Protein AF-A0A920RUR9-F1 (afdb_monomer)

Solvent-accessible surface area (backbone atoms only — not comparable to full-atom values): 13318 Å² total; per-residue (Å²): 108,71,66,57,53,52,50,50,50,53,50,51,54,54,50,60,39,57,72,74,60,84,70,91,38,62,36,30,37,26,31,23,23,78,40,66,56,13,36,41,49,49,55,50,42,43,47,73,36,29,45,66,31,32,16,17,78,84,40,83,51,88,45,98,52,39,29,52,44,65,85,80,50,80,82,78,34,55,30,36,39,50,39,46,60,74,71,57,40,47,53,51,53,52,52,37,52,73,71,61,56,61,42,39,37,35,31,59,68,88,80,58,73,70,50,56,52,50,45,33,54,32,23,75,72,68,39,39,36,29,40,34,37,59,71,66,65,54,90,64,88,66,42,67,91,33,45,32,39,39,28,58,44,75,30,69,68,36,35,52,56,57,49,55,76,46,64,90,50,62,41,45,79,42,81,46,49,63,68,60,44,55,60,51,43,44,55,67,49,48,47,54,45,52,53,28,52,51,51,49,50,53,56,67,69,65,74,61,59,70,67,57,58,65,74,70,44,51,74,67,54,50,52,50,51,52,52,25,48,55,61,68,74,42,67,68,66,60,53,50,50,72,77,102

Radius of gyration: 19.96 Å; Cα contacts (8 Å, |Δi|>4): 343; chains: 1; bounding box: 53×42×61 Å

Secondary structure (DSSP, 8-state):
-HHHHHHHHHHHHHHHHHHT--S-PPEEEEETTTSHHHHHHHHHHHHTT-EEEEE-TT----STTEESSGGGS-S--SEEEE-S-HHHHHHHHHHHHHHT--SEEEES----HHHHHHHHHHHHTT-EEEEEEESS-TT----TT-EEEEEESS-HHHHHHHHHHHHTSSPEEEEEEHHHHHHHHIIIIIIHHHHHHHHHHHHHHT---HHHHHHS--HHHHHHHHHHHHHHTS-HHHHHHHH-

Foldseek 3Di:
DVVVVVVVVLCVLQVVLVVPDDDADAEEEQEQCVDLQNVLVQVLCVSNRHPYAYADCPDPPPDPRYHNHPVVDDLRGQEYEHEDPDVVSLVVLQVCLVVVRAHAYEYADDDDPSVLVSLLSNVVVVHLYWYKHWPDGSPDSAQAVTEMETEDSNDPPSSVVVVVSCPSHNHHYHYDYPVVVLVVCCVVPVVLLVVLCVVVVCVVVVPDDPVVCVVVDDPVRVVSPVSSCVSVVDDVVSVVVNVD

Mean predicted aligned error: 8.73 Å

Nearest PDB structures (foldseek):
  2pv7-assembly1_B  TM=8.754E-01  e=7.289E-13  Haemophilus influenzae
  2pv7-assembly1_A  TM=8.731E-01  e=1.312E-11  Haemophilus influenzae
  5uyy-assembly2_D  TM=7.787E-01  e=9.300E-09  Bacillus anthracis
  3dzb-assembly1_A  TM=7.834E-01  e=1.257E-08  Streptococcus thermophilus LMG 18311
  6sle-assembly2_C  TM=6.571E-01  e=8.388E-06  Aspergillus fumigatus Af293

Structure (mmCIF, N/CA/C/O backbone):
data_AF-A0A920RUR9-F1
#
_entry.id   AF-A0A920RUR9-F1
#
loop_
_atom_site.group_PDB
_atom_site.id
_atom_site.type_symbol
_atom_site.label_atom_id
_atom_site.label_alt_id
_atom_site.label_comp_id
_atom_site.label_asym_id
_atom_site.label_entity_id
_atom_site.label_seq_id
_atom_site.pdbx_PDB_ins_code
_atom_site.Cartn_x
_atom_site.Cartn_y
_atom_site.Cartn_z
_atom_site.occupancy
_atom_site.B_iso_or_equiv
_atom_site.auth_seq_id
_atom_site.auth_comp_id
_atom_site.auth_asym_id
_atom_site.auth_atom_id
_atom_site.pdbx_PDB_model_num
ATOM 1 N N . MET A 1 1 ? -31.824 -4.308 2.767 1.00 48.16 1 MET A N 1
ATOM 2 C CA . MET A 1 1 ? -31.691 -3.487 1.540 1.00 48.16 1 MET A CA 1
ATOM 3 C C . MET A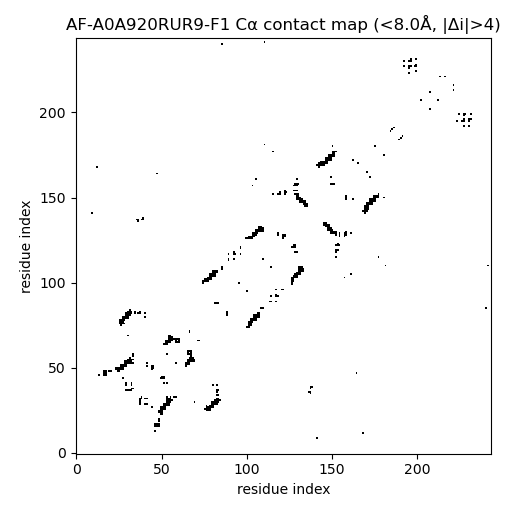 1 1 ? -30.238 -3.110 1.238 1.00 48.16 1 MET A C 1
ATOM 5 O O . MET A 1 1 ? -29.748 -3.515 0.198 1.00 48.16 1 MET A O 1
ATOM 9 N N . GLN A 1 2 ? -29.501 -2.455 2.149 1.00 47.00 2 GLN A N 1
ATOM 10 C CA . GLN A 1 2 ? -28.080 -2.104 1.930 1.00 47.00 2 GLN A CA 1
ATOM 11 C C . GLN A 1 2 ? -27.152 -3.304 1.658 1.00 47.00 2 GLN A C 1
ATOM 13 O O . GLN A 1 2 ? -26.255 -3.196 0.831 1.00 47.00 2 GLN A O 1
ATOM 18 N N . LEU A 1 3 ? -27.378 -4.454 2.306 1.00 48.12 3 LEU A N 1
ATOM 19 C CA . LEU A 1 3 ? -26.618 -5.689 2.047 1.00 48.12 3 LEU A CA 1
ATOM 20 C C . LEU A 1 3 ? -26.824 -6.226 0.621 1.00 48.12 3 LEU A C 1
ATOM 22 O O . LEU A 1 3 ? -25.864 -6.645 -0.014 1.00 48.12 3 LEU A O 1
ATOM 26 N N . LEU A 1 4 ? -28.051 -6.144 0.097 1.00 48.41 4 LEU A N 1
ATOM 27 C CA . LEU A 1 4 ? -28.374 -6.549 -1.275 1.00 48.41 4 LEU A CA 1
ATOM 28 C C . LEU A 1 4 ? -27.756 -5.591 -2.298 1.00 48.41 4 LEU A C 1
ATOM 30 O O . LEU A 1 4 ? -27.196 -6.045 -3.287 1.00 48.41 4 LEU A O 1
ATOM 34 N N . ILE A 1 5 ? -27.770 -4.282 -2.024 1.00 65.19 5 ILE A N 1
ATOM 35 C CA . ILE A 1 5 ? -27.117 -3.274 -2.874 1.00 65.19 5 ILE A CA 1
ATOM 36 C C . ILE A 1 5 ? -25.599 -3.500 -2.903 1.00 65.19 5 ILE A C 1
ATOM 38 O O . ILE A 1 5 ? -25.012 -3.561 -3.978 1.00 65.19 5 ILE A O 1
ATOM 42 N N . LYS A 1 6 ? -24.964 -3.707 -1.740 1.00 52.53 6 LYS A N 1
ATOM 43 C CA . LYS A 1 6 ? -23.526 -4.015 -1.644 1.00 52.53 6 LYS A CA 1
ATOM 44 C C . LYS A 1 6 ? -23.160 -5.318 -2.354 1.00 52.53 6 LYS A C 1
ATOM 46 O O . LYS A 1 6 ? -22.150 -5.365 -3.045 1.00 52.53 6 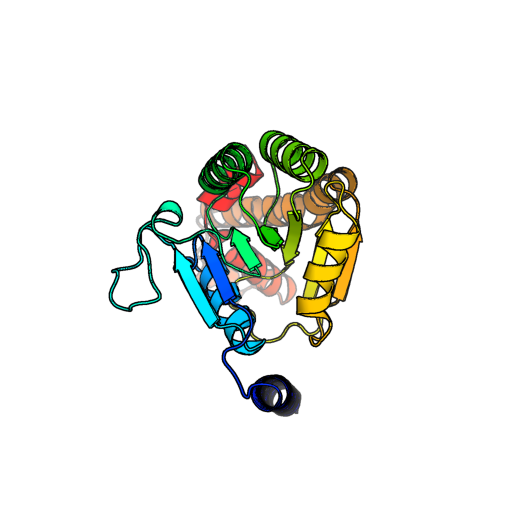LYS A O 1
ATOM 51 N N . SER A 1 7 ? -23.986 -6.353 -2.208 1.00 52.03 7 SER A N 1
ATOM 52 C CA . SER A 1 7 ? -23.812 -7.629 -2.904 1.00 52.03 7 SER A CA 1
ATOM 53 C C . SER A 1 7 ? -23.924 -7.469 -4.421 1.00 52.03 7 SER A C 1
ATOM 55 O O . SER A 1 7 ? -23.106 -8.026 -5.142 1.00 52.03 7 SER A O 1
ATOM 57 N N . SER A 1 8 ? -24.903 -6.703 -4.909 1.00 54.62 8 SER A N 1
ATOM 58 C CA . SER A 1 8 ? -25.081 -6.454 -6.345 1.00 54.62 8 SER A CA 1
ATOM 59 C C . SER A 1 8 ? -23.926 -5.648 -6.931 1.00 54.62 8 SER A C 1
ATOM 61 O O . SER A 1 8 ? -23.401 -6.025 -7.974 1.00 54.62 8 SER A O 1
ATOM 63 N N . LEU A 1 9 ? -23.479 -4.593 -6.239 1.00 63.69 9 LEU A N 1
ATOM 64 C CA . LEU A 1 9 ? -22.317 -3.797 -6.648 1.00 63.69 9 LEU A CA 1
ATOM 65 C C . LEU A 1 9 ? -21.049 -4.656 -6.710 1.00 63.69 9 LEU A C 1
ATOM 67 O O . LEU A 1 9 ? -20.355 -4.632 -7.718 1.00 63.69 9 LEU A O 1
ATOM 71 N N . LYS A 1 10 ? -20.809 -5.498 -5.694 1.00 60.50 10 LYS A N 1
ATOM 72 C CA . LYS A 1 10 ? -19.675 -6.438 -5.660 1.00 60.50 10 LYS A CA 1
ATOM 73 C C . LYS A 1 10 ? -19.690 -7.398 -6.853 1.00 60.50 10 LYS A C 1
ATOM 75 O O . LYS A 1 10 ? -18.649 -7.664 -7.447 1.00 60.50 10 LYS A O 1
ATOM 80 N N . THR A 1 11 ? -20.862 -7.924 -7.208 1.00 59.34 11 THR A N 1
ATOM 81 C CA . THR A 1 11 ? -21.011 -8.824 -8.359 1.00 59.34 11 THR A CA 1
ATOM 82 C C . THR A 1 11 ? -20.819 -8.088 -9.683 1.00 59.34 11 THR A C 1
ATOM 84 O O . THR A 1 11 ? -20.159 -8.619 -10.570 1.00 59.34 11 THR A O 1
ATOM 87 N N . GLN A 1 12 ? -21.345 -6.868 -9.820 1.00 62.44 12 GLN A N 1
ATOM 88 C CA . GLN A 1 12 ? -21.198 -6.050 -11.029 1.00 62.44 12 GLN A CA 1
ATOM 89 C C . GLN A 1 12 ? -19.750 -5.603 -11.253 1.00 62.44 12 GLN A C 1
ATOM 91 O O . GLN A 1 12 ? -19.262 -5.682 -12.377 1.00 62.44 12 GLN A O 1
ATOM 96 N N . GLU A 1 13 ? -19.050 -5.206 -10.191 1.00 59.16 13 GLU A N 1
ATOM 97 C CA . GLU A 1 13 ? -17.635 -4.829 -10.227 1.00 59.16 13 GLU A CA 1
ATOM 98 C C . GLU A 1 13 ? -16.776 -6.029 -10.650 1.00 59.16 13 GLU A C 1
ATOM 100 O O . GLU A 1 13 ? -16.055 -5.945 -11.639 1.00 59.16 13 GLU A O 1
ATOM 105 N N . LYS A 1 14 ? -16.963 -7.200 -10.022 1.00 58.16 14 LYS A N 1
ATOM 106 C CA . LYS A 1 14 ? -16.263 -8.438 -10.414 1.00 58.16 14 LYS A CA 1
ATOM 107 C C . LYS A 1 14 ? -16.591 -8.911 -11.8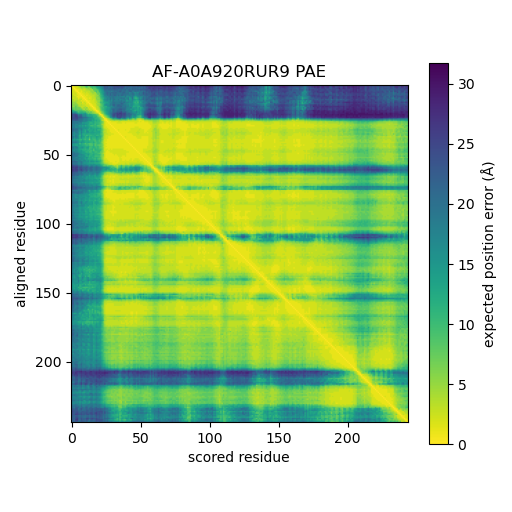35 1.00 58.16 14 LYS A C 1
ATOM 109 O O . LYS A 1 14 ? -15.714 -9.431 -12.518 1.00 58.16 14 LYS A O 1
ATOM 114 N N . ALA A 1 15 ? -17.843 -8.779 -12.277 1.00 55.28 15 ALA A N 1
ATOM 115 C CA . ALA A 1 15 ? -18.280 -9.253 -13.591 1.00 55.28 15 ALA A CA 1
ATOM 116 C C . ALA A 1 15 ? -17.766 -8.372 -14.735 1.00 55.28 15 ALA A C 1
ATOM 118 O O . ALA A 1 15 ? -17.331 -8.902 -15.755 1.00 55.28 15 ALA A O 1
ATOM 119 N N . ARG A 1 16 ? -17.778 -7.047 -14.557 1.00 54.84 16 ARG A N 1
ATOM 120 C CA . ARG A 1 16 ? -17.262 -6.088 -15.545 1.00 54.84 16 ARG A CA 1
ATOM 121 C C . ARG A 1 16 ? -15.763 -6.279 -15.768 1.00 54.84 16 ARG A C 1
ATOM 123 O O . ARG A 1 16 ? -15.306 -6.334 -16.897 1.00 54.84 16 ARG A O 1
ATOM 130 N N . VAL A 1 17 ? -15.053 -6.500 -14.675 1.00 54.09 17 VAL A N 1
ATOM 131 C CA . VAL A 1 17 ? -13.616 -6.740 -14.629 1.00 54.09 17 VAL A CA 1
ATOM 132 C C . VAL A 1 17 ? -13.219 -8.090 -15.270 1.00 54.09 17 VAL A C 1
ATOM 134 O O . VAL A 1 17 ? -12.238 -8.174 -16.000 1.00 54.09 17 VAL A O 1
ATOM 137 N N . LYS A 1 18 ? -14.026 -9.148 -15.096 1.00 52.91 18 LYS A N 1
ATOM 138 C CA . LYS A 1 18 ? -13.785 -10.468 -15.715 1.00 52.91 18 LYS A CA 1
ATOM 139 C C . LYS A 1 18 ? -14.111 -10.520 -17.217 1.00 52.91 18 LYS A C 1
ATOM 141 O O . LYS A 1 18 ? -13.564 -11.362 -17.923 1.00 52.91 18 LYS A O 1
ATOM 146 N N . ALA A 1 19 ? -15.013 -9.667 -17.705 1.00 49.28 19 ALA A N 1
ATOM 147 C CA . ALA A 1 19 ? -15.445 -9.656 -19.106 1.00 49.28 19 ALA A CA 1
ATOM 148 C C . ALA A 1 19 ? -14.410 -9.042 -20.071 1.00 49.28 19 ALA A C 1
ATOM 150 O O . ALA A 1 19 ? -14.502 -9.269 -21.274 1.00 49.28 19 ALA A O 1
ATOM 151 N N . GLU A 1 20 ? -13.422 -8.306 -19.556 1.00 52.34 20 GLU A N 1
ATOM 152 C CA . GLU A 1 20 ? -12.380 -7.637 -20.351 1.00 52.34 20 GLU A CA 1
ATOM 153 C C . GLU A 1 20 ? -11.137 -8.525 -20.611 1.00 52.34 20 GLU A C 1
ATOM 155 O O . GLU A 1 20 ? -10.271 -8.148 -21.395 1.00 52.34 20 GLU A O 1
ATOM 160 N N . GLY A 1 21 ? -11.047 -9.728 -20.021 1.00 41.06 21 GLY A N 1
ATOM 161 C CA . GLY A 1 21 ? -9.880 -10.616 -20.140 1.00 41.06 21 GLY A CA 1
ATOM 162 C C . GLY A 1 21 ? -10.023 -11.746 -21.172 1.00 41.06 21 GLY A C 1
ATOM 163 O O . GLY A 1 21 ? -10.524 -12.821 -20.844 1.00 41.06 21 GLY A O 1
ATOM 164 N N . GLN A 1 22 ? -9.518 -11.549 -22.396 1.00 38.75 22 GLN A N 1
ATOM 165 C CA . GLN A 1 22 ? -9.139 -12.631 -23.324 1.00 38.75 22 GLN A CA 1
ATOM 166 C C . GLN A 1 22 ? -7.736 -12.348 -23.902 1.00 38.75 22 GLN A C 1
ATOM 168 O O . GLN A 1 22 ? -7.561 -11.399 -24.659 1.00 38.75 22 GLN A O 1
ATOM 173 N N . GLY A 1 23 ? -6.750 -13.180 -23.533 1.00 46.41 23 GLY A N 1
ATOM 174 C CA . GLY A 1 23 ? -5.306 -12.997 -23.787 1.00 46.41 23 GLY A CA 1
ATOM 175 C C . GLY A 1 23 ? -4.534 -12.778 -22.477 1.00 46.41 23 GLY A C 1
ATOM 176 O O . GLY A 1 23 ? -5.105 -12.218 -21.547 1.00 46.41 23 GLY A O 1
ATOM 177 N N . SER A 1 24 ? -3.288 -13.268 -22.359 1.00 56.88 24 SER A N 1
ATOM 178 C CA . SER A 1 24 ? -2.461 -13.099 -21.147 1.00 56.88 24 SER A CA 1
ATOM 179 C C . SER A 1 24 ? -2.316 -11.607 -20.852 1.00 56.88 24 SER A C 1
ATOM 181 O O . SER A 1 24 ? -1.645 -10.898 -21.604 1.00 56.88 24 SER A O 1
ATOM 183 N N . GLY A 1 25 ? -3.028 -11.121 -19.837 1.00 68.94 25 GLY A N 1
ATOM 184 C CA . GLY A 1 25 ? -3.043 -9.706 -19.492 1.00 68.94 25 GLY A CA 1
ATOM 185 C C . GLY A 1 25 ? -1.658 -9.192 -19.089 1.00 68.94 25 GLY A C 1
ATOM 186 O O . GLY A 1 25 ? -0.714 -9.977 -18.977 1.00 68.94 25 GLY A O 1
ATOM 187 N N . PRO A 1 26 ? -1.514 -7.872 -18.884 1.00 89.94 26 PRO A N 1
ATOM 188 C CA . PRO A 1 26 ? -0.255 -7.287 -18.437 1.00 89.94 26 PRO A CA 1
ATOM 189 C C . PRO A 1 26 ? 0.261 -7.986 -17.174 1.00 89.94 26 PRO A C 1
ATOM 191 O O . PRO A 1 26 ? -0.509 -8.435 -16.324 1.00 89.94 26 PRO A O 1
ATOM 194 N N . SER A 1 27 ? 1.575 -8.079 -17.049 1.00 94.25 27 SER A N 1
ATOM 195 C CA . SER A 1 27 ? 2.242 -8.777 -15.953 1.00 94.25 27 SER A CA 1
ATOM 196 C C . SER A 1 27 ? 2.423 -7.859 -14.741 1.00 94.25 27 SER A C 1
ATOM 198 O O . SER A 1 27 ? 2.818 -6.696 -14.864 1.00 94.25 27 SER A O 1
ATOM 200 N N . ALA A 1 28 ? 2.141 -8.372 -13.543 1.00 96.44 28 ALA A N 1
ATOM 201 C CA . ALA A 1 28 ? 2.321 -7.646 -12.292 1.00 96.44 28 ALA A CA 1
ATOM 202 C C . ALA A 1 28 ? 3.133 -8.452 -11.277 1.00 96.44 28 ALA A C 1
ATOM 204 O O . ALA A 1 28 ? 2.826 -9.607 -11.006 1.00 96.44 28 ALA A O 1
ATOM 205 N N . LEU A 1 29 ? 4.117 -7.816 -10.645 1.00 97.06 29 LEU A N 1
ATOM 206 C CA . LEU A 1 29 ? 4.8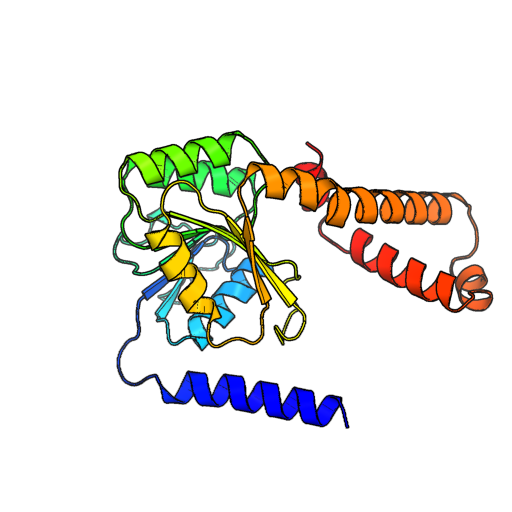29 -8.367 -9.494 1.00 97.06 29 LEU A CA 1
ATOM 207 C C . LEU A 1 29 ? 4.348 -7.688 -8.212 1.00 97.06 29 LEU A C 1
ATOM 209 O O . LEU A 1 29 ? 4.424 -6.468 -8.098 1.00 97.06 29 LEU A O 1
ATOM 213 N N . VAL A 1 30 ? 3.916 -8.458 -7.214 1.00 97.06 30 VAL A N 1
ATOM 214 C CA . VAL A 1 30 ? 3.615 -7.944 -5.870 1.00 97.06 30 VAL A CA 1
ATOM 215 C C . VAL A 1 30 ? 4.667 -8.445 -4.883 1.00 97.06 30 VAL A C 1
ATOM 217 O O . VAL A 1 30 ? 4.697 -9.622 -4.522 1.00 97.06 30 VAL A O 1
ATOM 220 N N . ILE A 1 31 ? 5.533 -7.539 -4.429 1.00 96.50 31 ILE A N 1
ATOM 221 C CA . ILE A 1 31 ? 6.551 -7.817 -3.409 1.00 96.50 31 ILE A CA 1
ATOM 222 C C . ILE A 1 31 ? 5.918 -7.654 -2.028 1.00 96.50 31 ILE A C 1
ATOM 224 O O . ILE A 1 31 ? 5.249 -6.658 -1.789 1.00 96.50 31 ILE A O 1
ATOM 228 N N . GLY A 1 32 ? 6.112 -8.594 -1.107 1.00 95.00 32 GLY A N 1
ATOM 229 C CA . GLY A 1 32 ? 5.368 -8.639 0.158 1.00 95.00 32 GLY A CA 1
ATOM 230 C C . GLY A 1 32 ? 3.933 -9.158 -0.008 1.00 95.00 32 GLY A C 1
ATOM 231 O O . GLY A 1 32 ? 3.066 -8.879 0.823 1.00 95.00 32 GLY A O 1
ATOM 232 N N . GLY A 1 33 ? 3.650 -9.865 -1.110 1.00 94.44 33 GLY A N 1
ATOM 233 C CA . GLY A 1 33 ? 2.304 -10.308 -1.486 1.00 94.44 33 GLY A CA 1
ATOM 234 C C . GLY A 1 33 ? 1.678 -11.366 -0.568 1.00 94.44 33 GLY A C 1
ATOM 235 O O . GLY A 1 33 ? 0.464 -11.555 -0.636 1.00 94.44 33 GLY A O 1
ATOM 236 N N . ALA A 1 34 ? 2.451 -12.023 0.307 1.00 93.06 34 ALA A N 1
ATOM 237 C CA . ALA A 1 34 ? 1.900 -12.915 1.333 1.00 93.06 34 ALA A CA 1
ATOM 238 C C . ALA A 1 34 ? 1.472 -12.150 2.604 1.00 93.06 34 ALA A C 1
ATOM 240 O O . ALA A 1 34 ? 0.742 -12.682 3.442 1.00 93.06 34 ALA A O 1
ATOM 241 N N . GLY A 1 35 ? 1.878 -10.883 2.747 1.00 90.75 35 GLY A N 1
ATOM 242 C CA . GLY A 1 35 ? 1.396 -9.984 3.795 1.00 90.75 35 GLY A CA 1
ATOM 243 C C . GLY A 1 35 ? -0.064 -9.564 3.591 1.00 90.75 35 GLY A C 1
ATOM 244 O O . GLY A 1 35 ? -0.602 -9.643 2.492 1.00 90.75 35 GLY A O 1
ATOM 245 N N . ARG A 1 36 ? -0.728 -9.051 4.640 1.00 90.69 36 ARG A N 1
ATOM 246 C CA . ARG A 1 36 ? -2.172 -8.719 4.582 1.00 90.69 36 ARG A CA 1
ATOM 247 C C . ARG A 1 36 ? -2.519 -7.745 3.444 1.00 90.69 36 ARG A C 1
ATOM 249 O O . ARG A 1 36 ? -3.422 -8.005 2.659 1.00 90.69 36 ARG A O 1
ATOM 256 N N . MET A 1 37 ? -1.814 -6.615 3.368 1.00 91.56 37 MET A N 1
ATOM 257 C CA . MET A 1 37 ? -2.047 -5.613 2.319 1.00 91.56 37 MET A CA 1
ATOM 258 C C . MET A 1 37 ? -1.452 -6.026 0.974 1.00 91.56 37 MET A C 1
ATOM 260 O O . MET A 1 37 ? -2.054 -5.741 -0.055 1.00 91.56 37 MET A O 1
ATOM 264 N N . GLY A 1 38 ? -0.325 -6.742 0.962 1.00 94.19 38 GLY A N 1
ATOM 265 C CA . GLY A 1 38 ? 0.203 -7.327 -0.268 1.00 94.19 38 GLY A CA 1
ATOM 266 C C . GLY A 1 38 ? -0.797 -8.285 -0.911 1.00 94.19 38 GLY A C 1
ATOM 267 O O . GLY A 1 38 ? -1.069 -8.166 -2.098 1.00 94.19 38 GLY A O 1
ATOM 268 N N . ASN A 1 39 ? -1.445 -9.143 -0.122 1.00 94.00 39 ASN A N 1
ATOM 269 C CA . ASN A 1 39 ? -2.494 -10.035 -0.603 1.00 94.00 39 ASN A CA 1
ATOM 270 C C . ASN A 1 39 ? -3.702 -9.262 -1.153 1.00 94.00 39 ASN A C 1
ATOM 272 O O . ASN A 1 39 ? -4.239 -9.632 -2.194 1.00 94.00 39 ASN A O 1
ATOM 276 N N . TRP A 1 40 ? -4.078 -8.143 -0.524 1.00 94.69 40 TRP A N 1
ATOM 277 C CA . TRP A 1 40 ? -5.098 -7.250 -1.079 1.00 94.69 40 TRP A CA 1
ATOM 278 C C . TRP A 1 40 ? -4.707 -6.739 -2.476 1.00 94.69 40 TRP A C 1
ATOM 280 O O . TRP A 1 40 ? -5.531 -6.780 -3.388 1.00 94.69 40 TRP A O 1
ATOM 290 N N . PHE A 1 41 ? -3.448 -6.331 -2.681 1.00 95.94 41 PHE A N 1
ATOM 291 C CA . PHE A 1 41 ? -2.951 -5.942 -4.007 1.00 95.94 41 PHE A CA 1
ATOM 292 C C . PHE A 1 41 ? -2.891 -7.109 -4.990 1.00 95.94 41 PHE A C 1
ATOM 294 O O . PHE A 1 41 ? -3.223 -6.915 -6.154 1.00 95.94 41 PHE A O 1
ATOM 301 N N . VAL A 1 42 ? -2.526 -8.314 -4.547 1.00 95.25 42 VAL A N 1
ATOM 302 C CA . VAL A 1 42 ? -2.563 -9.519 -5.390 1.00 95.25 42 VAL A CA 1
ATOM 303 C C . VAL A 1 42 ? -3.970 -9.734 -5.938 1.00 95.25 42 VAL A C 1
ATOM 305 O O . VAL A 1 42 ? -4.151 -9.858 -7.147 1.00 95.25 42 VAL A O 1
ATOM 308 N N . GLU A 1 43 ? -4.979 -9.725 -5.068 1.00 94.00 43 GLU A N 1
ATOM 309 C CA . GLU A 1 43 ? -6.370 -9.932 -5.473 1.00 94.00 43 GLU A CA 1
ATOM 310 C C . GLU A 1 43 ? -6.915 -8.760 -6.298 1.00 94.00 43 GLU A C 1
ATOM 312 O O . GLU A 1 43 ? -7.645 -8.972 -7.268 1.00 94.00 43 GLU A O 1
ATOM 317 N N . PHE A 1 44 ? -6.518 -7.528 -5.976 1.00 93.75 44 PHE A N 1
ATOM 318 C CA . PHE A 1 44 ? -6.865 -6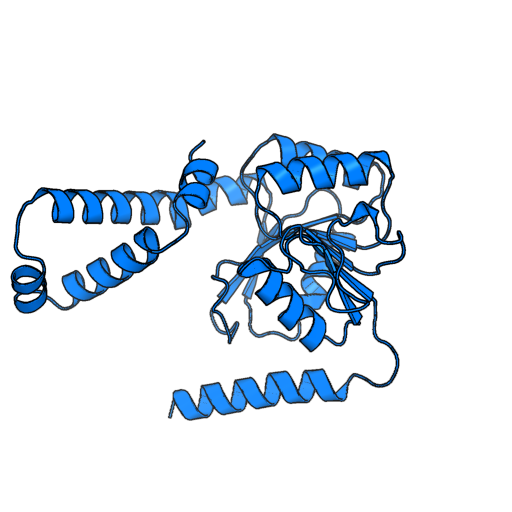.349 -6.761 1.00 93.75 44 PHE A CA 1
ATOM 319 C C . PHE A 1 44 ? -6.300 -6.428 -8.185 1.00 93.75 44 PHE A C 1
ATOM 321 O O . PHE A 1 44 ? -7.062 -6.303 -9.141 1.00 93.75 44 PHE A O 1
ATOM 328 N N . MET A 1 45 ? -5.006 -6.705 -8.351 1.00 94.06 45 MET A N 1
ATOM 329 C CA . MET A 1 45 ? -4.360 -6.789 -9.665 1.00 94.06 45 MET A CA 1
ATOM 330 C C . MET A 1 45 ? -4.907 -7.960 -10.491 1.00 94.06 45 MET A C 1
ATOM 332 O O . MET A 1 45 ? -5.233 -7.775 -11.662 1.00 94.06 45 MET A O 1
ATOM 336 N N . LYS A 1 46 ? -5.118 -9.132 -9.869 1.00 93.06 46 LYS A N 1
ATOM 337 C CA . LYS A 1 46 ? -5.796 -10.270 -10.516 1.00 93.06 46 LYS A CA 1
ATOM 338 C C . LYS A 1 46 ? -7.195 -9.905 -10.977 1.00 93.06 46 LYS A C 1
ATOM 340 O O . LYS A 1 46 ? -7.609 -10.338 -12.048 1.00 93.06 46 LYS A O 1
ATOM 345 N N . SER A 1 47 ? -7.928 -9.128 -10.169 1.00 88.94 47 SER A N 1
ATOM 346 C CA . SER A 1 47 ? -9.224 -8.620 -10.592 1.00 88.94 47 SER A CA 1
ATOM 347 C C . SER A 1 47 ? -9.030 -7.814 -11.869 1.00 88.94 47 SER A C 1
ATOM 349 O O . SER A 1 47 ? -9.548 -8.245 -12.880 1.00 88.94 47 SER A O 1
ATOM 351 N N . GLN A 1 48 ? -8.158 -6.802 -11.904 1.00 87.62 48 GLN A N 1
ATOM 352 C CA . GLN A 1 48 ? -7.901 -5.958 -13.085 1.00 87.62 48 GLN A CA 1
ATOM 353 C C . GLN A 1 48 ? -7.320 -6.693 -14.321 1.00 87.62 48 GLN A C 1
ATOM 355 O O . GLN A 1 48 ? -6.943 -6.042 -15.291 1.00 87.62 48 GLN A O 1
ATOM 360 N N . GLY A 1 49 ? -7.243 -8.027 -14.314 1.00 89.62 49 GLY A N 1
ATOM 361 C CA . GLY A 1 49 ? -6.854 -8.844 -15.461 1.00 89.62 49 GLY A CA 1
ATOM 362 C C . GLY A 1 49 ? -5.349 -9.052 -15.601 1.00 89.62 49 GLY A C 1
ATOM 363 O O . GLY A 1 49 ? -4.917 -9.542 -16.639 1.00 89.62 49 GLY A O 1
ATOM 364 N N . PHE A 1 50 ? -4.553 -8.696 -14.589 1.00 93.12 50 PHE A N 1
ATOM 365 C CA . PHE A 1 50 ? -3.107 -8.901 -14.624 1.00 93.12 50 PHE A CA 1
ATOM 366 C C . PHE A 1 50 ? -2.733 -10.367 -14.390 1.00 93.12 50 PHE A C 1
ATOM 368 O O . PHE A 1 50 ? -3.362 -11.060 -13.583 1.00 93.12 50 PHE A O 1
ATOM 375 N N . ASP A 1 51 ? -1.647 -10.801 -15.028 1.00 93.62 51 ASP A N 1
ATOM 376 C CA . ASP A 1 51 ? -0.925 -12.007 -14.632 1.00 93.62 51 ASP A CA 1
ATOM 377 C C . ASP A 1 51 ? -0.031 -11.681 -13.428 1.00 93.62 51 ASP A C 1
ATOM 379 O O . ASP A 1 51 ? 0.942 -10.933 -13.542 1.00 93.62 51 ASP A O 1
ATOM 383 N N . VAL A 1 52 ? -0.428 -12.147 -12.239 1.00 94.56 52 VAL A N 1
ATOM 384 C CA . VAL A 1 52 ? 0.165 -11.708 -10.969 1.00 94.56 52 VAL A CA 1
ATOM 385 C C . VAL A 1 52 ? 1.163 -12.725 -10.437 1.00 94.56 52 VAL A C 1
ATOM 387 O O . VAL A 1 52 ? 0.805 -13.858 -10.110 1.00 94.56 52 VAL A O 1
ATOM 390 N N . HIS A 1 53 ? 2.395 -12.266 -10.256 1.00 95.44 53 HIS A N 1
ATOM 391 C CA . HIS A 1 53 ? 3.472 -12.962 -9.571 1.00 95.44 53 HIS A CA 1
ATOM 392 C C . HIS A 1 53 ? 3.680 -12.365 -8.178 1.00 95.44 53 HIS A C 1
ATOM 394 O O . HIS A 1 53 ? 3.469 -11.170 -7.948 1.00 95.44 53 HIS A O 1
ATOM 400 N N . VAL A 1 54 ? 4.108 -13.190 -7.228 1.00 96.00 54 VAL A N 1
ATOM 401 C CA . VAL A 1 54 ? 4.303 -12.792 -5.830 1.00 96.00 54 VAL A CA 1
ATOM 402 C C . VAL A 1 54 ? 5.736 -13.060 -5.414 1.00 96.00 54 VAL A C 1
ATOM 404 O O . VAL A 1 54 ? 6.217 -14.176 -5.566 1.00 96.00 54 VAL A O 1
ATOM 407 N N . ALA A 1 55 ? 6.392 -12.056 -4.838 1.00 95.75 55 ALA A N 1
ATOM 408 C CA . ALA A 1 55 ? 7.682 -12.221 -4.182 1.00 95.75 55 ALA A CA 1
ATOM 409 C C . ALA A 1 55 ? 7.536 -11.958 -2.681 1.00 95.75 55 ALA A C 1
ATOM 411 O O . ALA A 1 55 ? 7.254 -10.831 -2.275 1.00 95.75 55 ALA A O 1
ATOM 412 N N . ASP A 1 56 ? 7.707 -12.977 -1.846 1.00 95.31 56 ASP A N 1
ATOM 413 C CA . ASP A 1 56 ? 7.618 -12.847 -0.389 1.00 95.31 56 ASP A CA 1
ATOM 414 C C . ASP A 1 56 ? 8.476 -13.923 0.297 1.00 95.31 56 ASP A C 1
ATOM 416 O O . ASP A 1 56 ? 8.353 -15.094 -0.074 1.00 95.31 56 ASP A O 1
ATOM 420 N N . PRO A 1 57 ? 9.278 -13.587 1.326 1.00 92.31 57 PRO A N 1
ATOM 421 C CA . PRO A 1 57 ? 10.058 -14.577 2.072 1.00 92.31 57 PRO A CA 1
ATOM 422 C C . PRO A 1 57 ? 9.214 -15.674 2.734 1.00 92.31 57 PRO A C 1
ATOM 424 O O . PRO A 1 57 ? 9.729 -16.750 3.020 1.00 92.31 57 PRO A O 1
ATOM 427 N N . ASN A 1 58 ? 7.930 -15.406 2.994 1.00 89.38 58 ASN A N 1
ATOM 428 C CA . ASN A 1 58 ? 6.986 -16.378 3.551 1.00 89.38 58 ASN A CA 1
ATOM 429 C C . ASN A 1 58 ? 6.198 -17.128 2.468 1.00 89.38 58 ASN A C 1
ATOM 431 O O . ASN A 1 58 ? 5.282 -17.883 2.793 1.00 89.38 58 ASN A O 1
ATOM 435 N N . SER A 1 59 ? 6.486 -16.891 1.186 1.00 81.12 59 SER A N 1
ATOM 436 C CA . SER A 1 59 ? 5.915 -17.699 0.117 1.00 81.12 59 SER A CA 1
ATOM 437 C C . SER A 1 59 ? 6.667 -19.026 0.037 1.00 81.12 59 SER A C 1
ATOM 439 O O . SER A 1 59 ? 7.891 -19.071 -0.055 1.00 81.12 59 SER A O 1
ATOM 441 N N . ASN A 1 60 ? 5.929 -20.132 0.078 1.00 65.75 60 ASN A N 1
ATOM 442 C CA . ASN A 1 60 ? 6.519 -21.471 0.116 1.00 65.75 60 ASN A CA 1
ATOM 443 C C . ASN A 1 60 ? 6.983 -21.984 -1.264 1.00 65.75 60 ASN A C 1
ATOM 445 O O . ASN A 1 60 ? 7.262 -23.171 -1.400 1.00 65.75 60 ASN A O 1
ATOM 449 N N . GLY A 1 61 ? 7.019 -21.137 -2.302 1.00 62.62 61 GLY A N 1
ATOM 450 C CA . GLY A 1 61 ? 7.375 -21.557 -3.667 1.00 62.62 61 GLY A CA 1
ATOM 451 C C . GLY A 1 61 ? 6.469 -22.656 -4.241 1.00 62.62 61 GLY A C 1
ATOM 452 O O . GLY A 1 61 ? 6.867 -23.372 -5.152 1.00 62.62 61 GLY A O 1
ATOM 453 N N . GLU A 1 62 ? 5.260 -22.825 -3.693 1.00 62.09 62 GLU A N 1
ATOM 454 C CA . GLU A 1 62 ? 4.343 -23.921 -4.044 1.00 62.09 62 GLU A CA 1
ATOM 455 C C . GLU A 1 62 ? 3.736 -23.768 -5.451 1.00 62.09 62 GLU A C 1
ATOM 457 O O . GLU A 1 62 ? 3.124 -24.702 -5.967 1.00 62.09 62 GLU A O 1
ATOM 462 N N . THR A 1 63 ? 3.906 -22.605 -6.088 1.00 73.62 63 THR A N 1
ATOM 463 C CA . THR A 1 63 ? 3.411 -22.318 -7.441 1.00 73.62 63 THR A CA 1
ATOM 464 C C . THR A 1 63 ? 4.490 -21.665 -8.305 1.00 73.62 63 THR A C 1
ATOM 466 O O . THR A 1 63 ? 5.359 -20.965 -7.787 1.00 73.62 63 THR A O 1
ATOM 469 N N . GLU A 1 64 ? 4.400 -21.827 -9.628 1.00 79.38 64 GLU A N 1
ATOM 470 C CA . GLU A 1 64 ? 5.349 -21.236 -10.593 1.00 79.38 64 GLU A CA 1
ATOM 471 C C . GLU A 1 64 ? 5.397 -19.694 -10.545 1.00 79.38 64 GLU A C 1
ATOM 473 O O . GLU A 1 64 ? 6.398 -19.095 -10.930 1.00 79.38 64 GLU A O 1
ATOM 478 N N . ASN A 1 65 ? 4.359 -19.049 -9.999 1.00 88.62 65 ASN A N 1
ATOM 479 C CA . ASN A 1 65 ? 4.232 -17.589 -9.921 1.00 88.62 65 ASN A CA 1
ATOM 480 C C . ASN A 1 65 ? 4.629 -17.020 -8.543 1.00 88.62 65 ASN A C 1
ATOM 482 O O . ASN A 1 65 ? 4.352 -15.853 -8.250 1.00 88.62 65 ASN A O 1
ATOM 486 N N . THR A 1 66 ? 5.233 -17.829 -7.667 1.00 92.94 66 THR A N 1
ATOM 487 C CA . THR A 1 66 ? 5.658 -17.418 -6.318 1.00 92.94 66 THR A CA 1
ATOM 488 C C . THR A 1 66 ? 7.163 -17.551 -6.141 1.00 92.94 66 THR A C 1
ATOM 490 O O . THR A 1 66 ? 7.726 -18.605 -6.420 1.00 92.94 66 THR A O 1
ATOM 493 N N . PHE A 1 67 ? 7.789 -16.501 -5.618 1.00 93.69 67 PHE A N 1
ATOM 494 C CA . PHE A 1 67 ? 9.231 -16.383 -5.435 1.00 93.69 67 PHE A CA 1
ATOM 495 C C . PHE A 1 67 ? 9.549 -16.026 -3.988 1.00 93.69 67 PHE A C 1
ATOM 497 O O . PHE A 1 67 ? 8.886 -15.174 -3.389 1.00 93.69 67 PHE A O 1
ATOM 504 N N . SER A 1 68 ? 10.613 -16.613 -3.440 1.00 92.75 68 SER A N 1
ATOM 505 C CA . SER A 1 68 ? 11.051 -16.272 -2.082 1.00 92.75 68 SER A CA 1
ATOM 506 C C . SER A 1 68 ? 11.619 -14.851 -2.025 1.00 92.75 68 SER A C 1
ATOM 508 O O . SER A 1 68 ? 11.523 -14.160 -1.008 1.00 92.75 68 SER A O 1
ATOM 510 N N . ASN A 1 69 ? 12.162 -14.388 -3.156 1.00 92.94 69 ASN A N 1
ATOM 511 C CA . ASN A 1 69 ? 12.752 -13.074 -3.286 1.00 92.94 69 ASN A CA 1
ATOM 512 C C . ASN A 1 69 ? 12.518 -12.452 -4.669 1.00 92.94 69 ASN A C 1
ATOM 514 O O . ASN A 1 69 ? 12.513 -13.132 -5.691 1.00 92.94 69 ASN A O 1
ATOM 518 N N . TRP A 1 70 ? 12.365 -11.130 -4.728 1.00 94.38 70 TRP A N 1
ATOM 519 C CA . TRP A 1 70 ? 12.027 -10.443 -5.976 1.00 94.38 70 TRP A CA 1
ATOM 520 C C . TRP A 1 70 ? 13.185 -10.438 -6.984 1.00 94.38 70 TRP A C 1
ATOM 522 O O . TRP A 1 70 ? 12.934 -10.375 -8.184 1.00 94.38 70 TRP A O 1
ATOM 532 N N . GLN A 1 71 ? 14.439 -10.545 -6.532 1.00 94.12 71 GLN A N 1
ATOM 533 C CA . GLN A 1 71 ? 15.614 -10.657 -7.408 1.00 94.12 71 GLN A CA 1
ATOM 534 C C . GLN A 1 71 ? 15.675 -11.994 -8.163 1.00 94.12 71 GLN A C 1
ATOM 536 O O . GLN A 1 71 ? 16.431 -12.101 -9.122 1.00 94.12 71 GLN A O 1
ATOM 541 N N . GLU A 1 72 ? 14.899 -13.005 -7.758 1.00 91.50 72 GLU A N 1
ATOM 542 C CA . GLU A 1 72 ? 14.752 -14.258 -8.517 1.00 91.50 72 GLU A CA 1
ATOM 543 C C . GLU A 1 72 ? 13.892 -14.061 -9.772 1.00 91.50 72 GLU A C 1
ATOM 545 O O . GLU A 1 72 ? 13.890 -14.896 -10.676 1.00 91.50 72 GLU A O 1
ATOM 550 N N . THR A 1 73 ? 13.161 -12.947 -9.838 1.00 90.38 73 THR A N 1
ATOM 551 C CA . THR A 1 73 ? 12.307 -12.613 -10.970 1.00 90.38 73 THR A CA 1
ATOM 552 C C . THR A 1 73 ? 13.081 -11.885 -12.064 1.00 90.38 73 THR A C 1
ATOM 554 O O . THR A 1 73 ? 14.057 -11.177 -11.809 1.00 90.38 73 THR A O 1
ATOM 557 N N . ASN A 1 74 ? 12.607 -12.008 -13.303 1.00 85.31 74 ASN A N 1
ATOM 558 C CA . ASN A 1 74 ? 13.095 -11.185 -14.403 1.00 85.31 74 ASN A CA 1
ATOM 559 C C . ASN A 1 74 ? 12.688 -9.703 -14.233 1.00 85.31 74 ASN A C 1
ATOM 561 O O . ASN A 1 74 ? 11.893 -9.321 -13.369 1.00 85.31 74 ASN A O 1
ATOM 565 N N . ASP A 1 75 ? 13.275 -8.841 -15.059 1.00 85.31 75 ASP A N 1
ATOM 566 C CA . ASP A 1 75 ? 12.944 -7.417 -15.136 1.00 85.31 75 ASP A CA 1
ATOM 567 C C . ASP A 1 75 ? 12.038 -7.143 -16.344 1.00 85.31 75 ASP A C 1
ATOM 569 O O . ASP A 1 75 ? 12.412 -6.432 -17.272 1.00 85.31 75 ASP A O 1
ATOM 573 N N . SER A 1 76 ? 10.878 -7.804 -16.390 1.00 86.25 76 SER A N 1
ATOM 574 C CA . SER A 1 76 ? 9.937 -7.686 -17.513 1.00 86.25 76 SER A CA 1
ATOM 575 C C . SER A 1 76 ? 8.486 -7.493 -17.077 1.00 86.25 76 SER A C 1
ATOM 577 O O . SER A 1 76 ? 7.581 -7.853 -17.824 1.00 86.25 76 SER A O 1
ATOM 579 N N . TYR A 1 77 ? 8.258 -6.970 -15.869 1.00 95.12 77 TYR A N 1
ATOM 580 C CA . TYR A 1 77 ? 6.906 -6.719 -15.372 1.00 95.12 77 TYR A CA 1
ATOM 581 C C . TYR A 1 77 ? 6.400 -5.352 -15.817 1.00 95.12 77 TYR A C 1
ATOM 583 O O . TYR A 1 77 ? 7.105 -4.352 -15.684 1.00 95.12 77 TYR A O 1
ATOM 591 N N . ASP A 1 78 ? 5.148 -5.286 -16.261 1.00 95.69 78 ASP A N 1
ATOM 592 C CA . ASP A 1 78 ? 4.500 -4.017 -16.600 1.00 95.69 78 ASP A CA 1
ATOM 593 C C . ASP A 1 78 ? 4.285 -3.158 -15.347 1.00 95.69 78 ASP A C 1
ATOM 595 O O . ASP A 1 78 ? 4.445 -1.933 -15.381 1.00 95.69 78 ASP A O 1
ATOM 599 N N . VAL A 1 79 ? 3.947 -3.810 -14.228 1.00 96.38 79 VAL A N 1
ATOM 600 C CA . VAL A 1 79 ? 3.698 -3.172 -12.932 1.00 96.38 79 VAL A CA 1
ATOM 601 C C . VAL A 1 79 ? 4.394 -3.938 -11.805 1.00 96.38 79 VAL A C 1
ATOM 603 O O . VAL A 1 79 ? 4.281 -5.152 -11.696 1.00 96.38 79 VAL A O 1
ATOM 606 N N . THR A 1 80 ? 5.080 -3.234 -10.909 1.00 97.25 80 THR A N 1
ATOM 607 C CA . THR A 1 80 ? 5.604 -3.784 -9.653 1.00 97.25 80 THR A CA 1
ATOM 608 C C . THR A 1 80 ? 5.010 -3.029 -8.467 1.00 97.25 80 THR A C 1
ATOM 610 O O . THR A 1 80 ? 5.199 -1.821 -8.325 1.00 97.25 80 THR A O 1
ATOM 613 N N . VAL A 1 81 ? 4.320 -3.751 -7.588 1.00 97.06 81 VAL A N 1
ATOM 614 C CA . VAL A 1 81 ? 3.793 -3.242 -6.322 1.00 97.06 81 VAL A CA 1
ATOM 615 C C . VAL A 1 81 ? 4.758 -3.607 -5.201 1.00 97.06 81 VAL A C 1
ATOM 617 O O . VAL A 1 81 ? 4.949 -4.785 -4.895 1.00 97.06 81 VAL A O 1
ATOM 620 N N . VAL A 1 82 ? 5.358 -2.608 -4.559 1.00 96.00 82 VAL A N 1
ATOM 621 C CA . VAL A 1 82 ? 6.194 -2.809 -3.370 1.00 96.00 82 VAL A CA 1
ATOM 622 C C . VAL A 1 82 ? 5.293 -2.770 -2.145 1.00 96.00 82 VAL A C 1
ATOM 624 O O . VAL A 1 82 ? 4.928 -1.695 -1.664 1.00 96.00 82 VAL A O 1
ATOM 627 N N . ALA A 1 83 ? 4.915 -3.959 -1.669 1.00 94.44 83 ALA A N 1
ATOM 628 C CA . ALA A 1 83 ? 4.021 -4.161 -0.539 1.00 94.44 83 ALA A CA 1
ATOM 629 C C . ALA A 1 83 ? 4.682 -4.738 0.740 1.00 94.44 83 ALA A C 1
ATOM 631 O O . ALA A 1 83 ? 4.012 -5.347 1.578 1.00 94.44 83 ALA A O 1
ATOM 632 N N . ALA A 1 84 ? 5.986 -4.512 0.918 1.00 91.44 84 ALA A N 1
ATOM 633 C CA . ALA A 1 84 ? 6.772 -4.966 2.069 1.00 91.44 84 ALA A CA 1
ATOM 634 C C . ALA A 1 84 ? 6.691 -3.991 3.272 1.00 91.44 84 ALA A C 1
ATOM 636 O O . ALA A 1 84 ? 6.204 -2.866 3.114 1.00 91.44 84 ALA A O 1
ATOM 637 N N . PRO A 1 85 ? 7.167 -4.368 4.479 1.00 87.69 85 PRO A N 1
ATOM 638 C CA . PRO A 1 85 ? 7.287 -3.416 5.584 1.00 87.69 85 PRO A CA 1
ATOM 639 C C . PRO A 1 85 ? 8.273 -2.280 5.254 1.00 87.69 85 PRO A C 1
ATOM 641 O O . PRO A 1 85 ? 8.984 -2.310 4.242 1.00 87.69 85 PRO A O 1
ATOM 644 N N . LEU A 1 86 ? 8.252 -1.208 6.053 1.00 83.94 86 LEU A N 1
ATOM 645 C CA . LEU A 1 86 ? 8.850 0.075 5.671 1.00 83.94 86 LEU A CA 1
ATOM 646 C C . LEU A 1 86 ? 10.365 -0.025 5.448 1.00 83.94 86 LEU A C 1
ATOM 648 O O . LEU A 1 86 ? 10.894 0.529 4.481 1.00 83.94 86 LEU A O 1
ATOM 652 N N . ARG A 1 87 ? 11.065 -0.729 6.343 1.00 86.00 87 ARG A N 1
ATOM 653 C CA . ARG A 1 87 ? 12.525 -0.883 6.285 1.00 86.00 87 ARG A CA 1
ATOM 654 C C . ARG A 1 87 ? 12.949 -1.680 5.058 1.00 86.00 87 ARG A C 1
ATOM 656 O O . ARG A 1 87 ? 13.864 -1.278 4.347 1.00 86.00 87 ARG A O 1
ATOM 663 N N . GLU A 1 88 ? 12.248 -2.767 4.783 1.00 90.62 88 GLU A N 1
ATOM 664 C CA . GLU A 1 88 ? 12.478 -3.648 3.646 1.00 90.62 88 GLU A CA 1
ATOM 665 C C . GLU A 1 88 ? 12.178 -2.913 2.341 1.00 90.62 88 GLU A C 1
ATOM 667 O O . GLU A 1 88 ? 12.975 -2.973 1.409 1.00 90.62 88 GLU A O 1
ATOM 672 N N . SER A 1 89 ? 11.091 -2.137 2.293 1.00 91.81 89 SER A N 1
ATOM 673 C CA . SER A 1 89 ? 10.733 -1.314 1.133 1.00 91.81 89 SER A CA 1
ATOM 674 C C . SER A 1 89 ? 11.833 -0.313 0.772 1.00 91.81 89 SER A C 1
ATOM 676 O O . SER A 1 89 ? 12.151 -0.158 -0.405 1.00 91.81 89 SER A O 1
ATOM 678 N N . ALA A 1 90 ? 12.466 0.327 1.763 1.00 90.38 90 ALA A N 1
ATOM 679 C CA . ALA A 1 90 ? 13.591 1.233 1.520 1.00 90.38 90 ALA A CA 1
ATOM 680 C C . ALA A 1 90 ? 14.790 0.514 0.873 1.00 90.38 90 ALA A C 1
ATOM 682 O O . ALA A 1 90 ? 15.397 1.034 -0.068 1.00 90.38 90 ALA A O 1
ATOM 683 N N . VAL A 1 91 ? 15.106 -0.699 1.339 1.00 93.38 91 VAL A N 1
ATOM 684 C CA . VAL A 1 91 ? 16.185 -1.530 0.781 1.00 93.38 91 VAL A CA 1
ATOM 685 C C . VAL A 1 91 ? 15.847 -1.982 -0.641 1.00 93.38 91 VAL A C 1
ATOM 687 O O . VAL A 1 91 ? 16.677 -1.834 -1.537 1.00 93.38 91 VAL A O 1
ATOM 690 N N . ILE A 1 92 ? 14.626 -2.474 -0.866 1.00 95.06 92 ILE A N 1
ATOM 691 C CA . ILE A 1 92 ? 14.141 -2.936 -2.174 1.00 95.06 92 ILE A CA 1
ATOM 692 C C . ILE A 1 92 ? 14.221 -1.805 -3.204 1.00 95.06 92 ILE A C 1
ATOM 694 O O . ILE A 1 92 ? 14.806 -1.989 -4.268 1.00 95.06 92 ILE A O 1
ATOM 698 N N . LEU A 1 93 ? 13.699 -0.618 -2.882 1.00 94.25 93 LEU A N 1
ATOM 699 C CA . LEU A 1 93 ? 13.718 0.532 -3.792 1.00 94.25 93 LEU A CA 1
ATOM 700 C C . LEU A 1 93 ? 15.146 0.998 -4.100 1.00 94.25 93 LEU A C 1
ATOM 702 O O . LEU A 1 93 ? 15.461 1.275 -5.256 1.00 94.25 93 LEU A O 1
ATOM 706 N N . SER A 1 94 ? 16.032 1.012 -3.099 1.00 94.81 94 SER A N 1
ATOM 707 C CA . SER A 1 94 ? 17.449 1.349 -3.305 1.00 94.81 94 SER A CA 1
ATOM 708 C C . SER A 1 94 ? 18.137 0.359 -4.252 1.00 94.81 94 SER A C 1
ATOM 710 O O . SER A 1 94 ? 18.905 0.753 -5.128 1.00 94.81 94 SER A O 1
ATOM 712 N N . GLN A 1 95 ? 17.840 -0.935 -4.115 1.00 95.88 95 GLN A N 1
ATOM 713 C CA . GLN A 1 95 ? 18.367 -1.976 -4.999 1.00 95.88 95 GLN A CA 1
ATOM 714 C C . GLN A 1 95 ? 17.795 -1.866 -6.419 1.00 95.88 95 GLN A C 1
ATOM 716 O O . GLN A 1 95 ? 18.552 -1.962 -7.384 1.00 95.88 95 GLN A O 1
ATOM 721 N N . MET A 1 96 ? 16.492 -1.601 -6.561 1.00 95.75 96 MET A N 1
ATOM 722 C CA . MET A 1 96 ? 15.847 -1.356 -7.856 1.00 95.75 96 MET A CA 1
ATOM 723 C C . MET A 1 96 ? 16.431 -0.135 -8.574 1.00 95.75 96 MET A C 1
ATOM 725 O O . MET A 1 96 ? 16.643 -0.188 -9.785 1.00 95.75 96 MET A O 1
ATOM 729 N N . LEU A 1 97 ? 16.732 0.940 -7.840 1.00 95.69 97 LEU A N 1
ATOM 730 C CA . LEU A 1 97 ? 17.411 2.128 -8.363 1.00 95.69 97 LEU A CA 1
ATOM 731 C C . LEU A 1 97 ? 18.814 1.796 -8.898 1.00 95.69 97 LEU A C 1
ATOM 733 O O . LEU A 1 97 ? 19.202 2.274 -9.971 1.00 95.69 97 LEU A O 1
ATOM 737 N N . ALA A 1 98 ? 19.567 0.964 -8.172 1.00 96.00 98 ALA A N 1
ATOM 738 C CA . ALA A 1 98 ? 20.913 0.545 -8.563 1.00 96.00 98 ALA A CA 1
ATOM 739 C C . ALA A 1 98 ? 20.912 -0.203 -9.905 1.00 96.00 98 ALA A C 1
ATOM 741 O O . ALA A 1 98 ? 21.750 0.079 -10.761 1.00 96.00 98 ALA A O 1
ATOM 742 N N . ILE A 1 99 ? 19.941 -1.098 -10.110 1.00 94.44 99 ILE A N 1
ATOM 743 C CA . ILE A 1 99 ? 19.818 -1.897 -11.339 1.00 94.44 99 ILE A CA 1
ATOM 744 C C . ILE A 1 99 ? 18.962 -1.238 -12.429 1.00 94.44 99 ILE A C 1
ATOM 746 O O . ILE A 1 99 ? 18.856 -1.792 -13.514 1.00 94.44 99 ILE A O 1
ATOM 750 N N . SER A 1 100 ? 18.364 -0.068 -12.167 1.00 93.12 100 SER A N 1
ATOM 751 C CA . SER A 1 100 ? 17.437 0.599 -13.094 1.00 93.12 100 SER A CA 1
ATOM 752 C C . SER A 1 100 ? 16.275 -0.296 -13.540 1.00 93.12 100 SER A C 1
ATOM 754 O O . SER A 1 100 ? 15.983 -0.381 -14.731 1.00 93.12 100 SER A O 1
ATOM 756 N N . ARG A 1 101 ? 15.600 -0.937 -12.575 1.00 93.06 101 ARG A N 1
ATOM 757 C CA . ARG A 1 101 ? 14.459 -1.822 -12.857 1.00 93.06 101 ARG A CA 1
ATOM 758 C C . ARG A 1 101 ? 13.411 -1.128 -13.738 1.00 93.06 101 ARG A C 1
ATOM 760 O O . ARG A 1 101 ? 13.074 0.036 -13.507 1.00 93.06 101 ARG A O 1
ATOM 767 N N . THR A 1 102 ? 12.904 -1.841 -14.734 1.00 93.31 102 THR A N 1
ATOM 768 C CA . THR A 1 102 ? 11.933 -1.331 -15.707 1.00 93.31 102 THR A CA 1
ATOM 769 C C . THR A 1 102 ? 10.482 -1.550 -15.257 1.00 93.31 102 THR A C 1
ATOM 771 O O . THR A 1 102 ? 10.215 -2.152 -14.217 1.00 93.31 102 THR A O 1
ATOM 774 N N . GLY A 1 103 ? 9.530 -1.009 -16.024 1.00 93.50 103 GLY A N 1
ATOM 775 C CA . GLY A 1 103 ? 8.104 -1.058 -15.688 1.00 93.50 103 GLY A CA 1
ATOM 776 C C . GLY A 1 103 ? 7.663 0.027 -14.701 1.00 93.50 103 GLY A C 1
ATOM 777 O O . GLY A 1 103 ? 8.457 0.859 -14.257 1.00 93.50 103 GLY A O 1
ATOM 778 N N . LEU A 1 104 ? 6.364 0.056 -14.396 1.00 95.06 104 LEU A N 1
ATOM 779 C CA . LEU A 1 104 ? 5.776 0.982 -13.429 1.00 95.06 104 LEU A CA 1
ATOM 780 C C . LEU A 1 104 ? 5.927 0.429 -12.012 1.00 95.06 104 LEU A C 1
ATOM 782 O O . LEU A 1 104 ? 5.345 -0.600 -11.686 1.00 95.06 104 LEU A O 1
ATOM 786 N N . ILE A 1 105 ? 6.641 1.132 -11.142 1.00 95.06 105 ILE A N 1
ATOM 787 C CA . ILE A 1 105 ? 6.848 0.733 -9.750 1.00 95.06 105 ILE A CA 1
ATOM 788 C C . ILE A 1 105 ? 6.015 1.645 -8.849 1.00 95.06 105 ILE A C 1
ATOM 790 O O . ILE A 1 105 ? 6.153 2.868 -8.896 1.00 95.06 105 ILE A O 1
ATOM 794 N N . PHE A 1 106 ? 5.171 1.074 -7.992 1.00 93.56 106 PHE A N 1
ATOM 795 C CA . PHE A 1 106 ? 4.513 1.856 -6.950 1.00 93.56 106 PHE A CA 1
ATOM 796 C C . PHE A 1 106 ? 4.495 1.161 -5.595 1.00 93.56 106 PHE A C 1
ATOM 798 O O . PHE A 1 106 ? 4.504 -0.062 -5.489 1.00 93.56 106 PHE A O 1
ATOM 805 N N . LEU A 1 107 ? 4.470 1.971 -4.543 1.00 90.56 107 LEU A N 1
ATOM 806 C CA . LEU A 1 107 ? 4.409 1.541 -3.149 1.00 90.56 107 LEU A CA 1
ATOM 807 C C . LEU A 1 107 ? 3.126 2.054 -2.495 1.00 90.56 107 LEU A C 1
ATOM 809 O O . LEU A 1 107 ? 2.600 3.093 -2.895 1.00 90.56 107 LEU A O 1
ATOM 813 N N . TYR A 1 108 ? 2.637 1.328 -1.488 1.00 82.00 108 TYR A N 1
ATOM 814 C CA . TYR A 1 108 ? 1.338 1.592 -0.856 1.00 82.00 108 TYR A CA 1
ATOM 815 C C . TYR A 1 108 ? 1.411 2.290 0.510 1.00 82.00 108 TYR A C 1
ATOM 817 O O . TYR A 1 108 ? 0.415 2.332 1.237 1.00 82.00 108 TYR A O 1
ATOM 825 N N . TRP A 1 109 ? 2.580 2.813 0.888 1.00 72.81 109 TRP A N 1
ATOM 826 C CA . TRP A 1 109 ? 2.799 3.323 2.237 1.00 72.81 109 TRP A CA 1
ATOM 827 C C . TRP A 1 109 ? 3.958 4.319 2.313 1.00 72.81 109 TRP A C 1
ATOM 829 O O . TRP A 1 109 ? 5.005 4.078 1.716 1.00 72.81 109 TRP A O 1
ATOM 839 N N . PHE A 1 110 ? 3.824 5.410 3.076 1.00 62.12 110 PHE A N 1
ATOM 840 C CA . PHE A 1 110 ? 4.912 6.380 3.216 1.00 62.12 110 PHE A CA 1
ATOM 841 C C . PHE A 1 110 ? 4.978 7.049 4.592 1.00 62.12 110 PHE A C 1
ATOM 843 O O . PHE A 1 110 ? 4.051 7.766 4.944 1.00 62.12 110 PHE A O 1
ATOM 850 N N . PHE A 1 111 ? 6.096 6.883 5.316 1.00 63.47 111 PHE A N 1
ATOM 851 C CA . PHE A 1 111 ? 6.542 7.804 6.378 1.00 63.47 111 PHE A CA 1
ATOM 852 C C . PHE A 1 111 ? 8.042 7.593 6.680 1.00 63.47 111 PHE A C 1
ATOM 854 O O . PHE A 1 111 ? 8.383 6.797 7.546 1.00 63.47 111 PHE A O 1
ATOM 861 N N . LYS A 1 112 ? 8.950 8.238 5.918 1.00 65.00 112 LYS A N 1
ATOM 862 C CA . LYS A 1 112 ? 10.369 8.533 6.278 1.00 65.00 112 LYS A CA 1
ATOM 863 C C . LYS A 1 112 ? 11.110 9.265 5.155 1.00 65.00 112 LYS A C 1
ATOM 865 O O . LYS A 1 112 ? 10.980 8.896 3.995 1.00 65.00 112 LYS A O 1
ATOM 870 N N . SER A 1 113 ? 11.960 10.241 5.483 1.00 67.62 113 SER A N 1
ATOM 871 C CA . SER A 1 113 ? 12.724 11.043 4.502 1.00 67.62 113 SER A CA 1
ATOM 872 C C . SER A 1 113 ? 13.552 10.209 3.511 1.00 67.62 113 SER A C 1
ATOM 874 O O . SER A 1 113 ? 13.615 10.554 2.334 1.00 67.62 113 SER A O 1
ATOM 876 N N . THR A 1 114 ? 14.116 9.077 3.944 1.00 72.31 114 THR A N 1
ATOM 877 C CA . THR A 1 114 ? 14.970 8.205 3.116 1.00 72.31 114 THR A CA 1
ATOM 878 C C . THR A 1 114 ? 14.253 7.628 1.891 1.00 72.31 114 THR A C 1
ATOM 880 O O . THR A 1 114 ? 14.834 7.571 0.807 1.00 72.31 114 THR A O 1
ATOM 883 N N . ILE A 1 115 ? 12.978 7.241 2.019 1.00 83.75 115 ILE A N 1
ATOM 884 C CA . ILE A 1 115 ? 12.217 6.721 0.872 1.00 83.75 115 ILE A CA 1
ATOM 885 C C . ILE A 1 115 ? 11.840 7.873 -0.077 1.00 83.75 115 ILE A C 1
ATOM 887 O O . ILE A 1 115 ? 11.834 7.665 -1.287 1.00 83.75 115 ILE A O 1
ATOM 891 N N . LYS A 1 116 ? 11.610 9.102 0.430 1.00 85.62 116 LYS A N 1
ATOM 892 C CA . LYS A 1 116 ? 11.303 10.279 -0.418 1.00 85.62 116 LYS A CA 1
ATOM 893 C C . LYS A 1 116 ? 1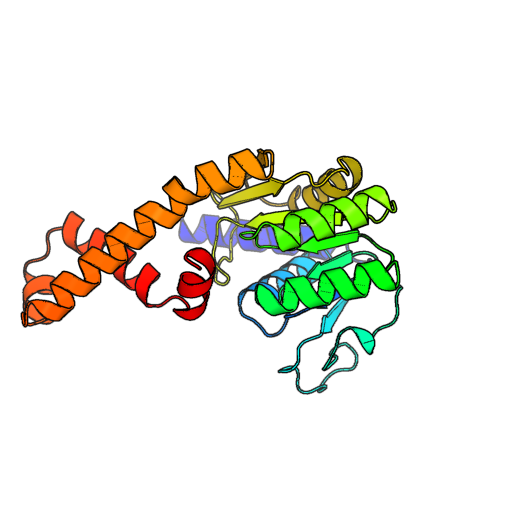2.469 10.518 -1.362 1.00 85.62 116 LYS A C 1
ATOM 895 O O . LYS A 1 116 ? 12.269 10.691 -2.556 1.00 85.62 116 LYS A O 1
ATOM 900 N N . GLU A 1 117 ? 13.670 10.505 -0.799 1.00 88.25 117 GLU A N 1
ATOM 901 C CA . GLU A 1 117 ? 14.903 10.732 -1.538 1.00 88.25 117 GLU A CA 1
ATOM 902 C C . GLU A 1 117 ? 15.143 9.641 -2.586 1.00 88.25 117 GLU A C 1
ATOM 904 O O . GLU A 1 117 ? 15.388 9.946 -3.748 1.00 88.25 117 GLU A O 1
ATOM 909 N N . THR A 1 118 ? 14.954 8.371 -2.216 1.00 91.19 118 THR A N 1
ATOM 910 C CA . THR A 1 118 ? 15.100 7.249 -3.159 1.00 91.19 118 THR A CA 1
ATOM 911 C C . THR A 1 118 ? 14.118 7.363 -4.331 1.00 91.19 118 THR A C 1
ATOM 913 O O . THR A 1 118 ? 14.512 7.201 -5.482 1.00 91.19 118 THR A O 1
ATOM 916 N N . LEU A 1 119 ? 12.848 7.691 -4.068 1.00 90.06 119 LEU A N 1
ATOM 917 C CA . LEU A 1 119 ? 11.835 7.845 -5.118 1.00 90.06 119 LEU A CA 1
ATOM 918 C C . LEU A 1 119 ? 12.129 9.028 -6.044 1.00 90.06 119 LEU A C 1
ATOM 920 O O . LEU A 1 119 ? 11.952 8.901 -7.254 1.00 90.06 119 LEU A O 1
ATOM 924 N N . LYS A 1 120 ? 12.620 10.146 -5.498 1.00 89.50 120 LYS A N 1
ATOM 925 C CA . LYS A 1 120 ? 13.068 11.289 -6.303 1.00 89.50 120 LYS A CA 1
ATOM 926 C C . LYS A 1 120 ? 14.225 10.902 -7.219 1.00 89.50 120 LYS A C 1
ATOM 928 O O . LYS A 1 120 ? 14.141 11.141 -8.416 1.00 89.50 120 LYS A O 1
ATOM 933 N N . GLN A 1 121 ? 15.243 10.221 -6.693 1.00 92.88 121 GLN A N 1
ATOM 934 C CA . GLN A 1 121 ? 16.381 9.752 -7.492 1.00 92.88 121 GLN A CA 1
ATOM 935 C C . GLN A 1 121 ? 15.954 8.775 -8.595 1.00 92.88 121 GLN A C 1
ATOM 937 O O . GLN A 1 121 ? 16.451 8.848 -9.718 1.00 92.88 121 GLN A O 1
ATOM 942 N N . MET A 1 122 ? 15.004 7.878 -8.311 1.00 93.69 122 MET A N 1
ATOM 943 C CA . MET A 1 122 ? 14.419 6.999 -9.330 1.00 93.69 122 MET A CA 1
ATOM 944 C C . MET A 1 122 ? 13.720 7.807 -10.431 1.00 93.69 122 MET A C 1
ATOM 946 O O . MET A 1 122 ? 13.963 7.555 -11.613 1.00 93.69 122 MET A O 1
ATOM 950 N N . ALA A 1 123 ? 12.904 8.799 -10.064 1.00 92.31 123 ALA A N 1
ATOM 951 C CA . ALA A 1 123 ? 12.222 9.667 -11.023 1.00 92.31 123 ALA A CA 1
ATOM 952 C C . ALA A 1 123 ? 13.209 10.498 -11.867 1.00 92.31 123 ALA A C 1
ATOM 954 O O . ALA A 1 123 ? 13.066 10.563 -13.086 1.00 92.31 123 ALA A O 1
ATOM 955 N N . GLU A 1 124 ? 14.252 11.066 -11.253 1.00 93.06 124 GLU A N 1
ATOM 956 C CA . GLU A 1 124 ? 15.323 11.816 -11.931 1.00 93.06 124 GLU A CA 1
ATOM 957 C C . GLU A 1 124 ? 16.111 10.949 -12.922 1.00 93.06 124 GLU A C 1
ATOM 959 O O . GLU A 1 124 ? 16.516 11.422 -13.984 1.00 93.06 124 GLU A O 1
ATOM 964 N N . LYS A 1 125 ? 16.270 9.654 -12.622 1.00 94.25 125 LYS A N 1
ATOM 965 C CA . LYS A 1 125 ? 16.863 8.657 -13.529 1.00 94.25 125 L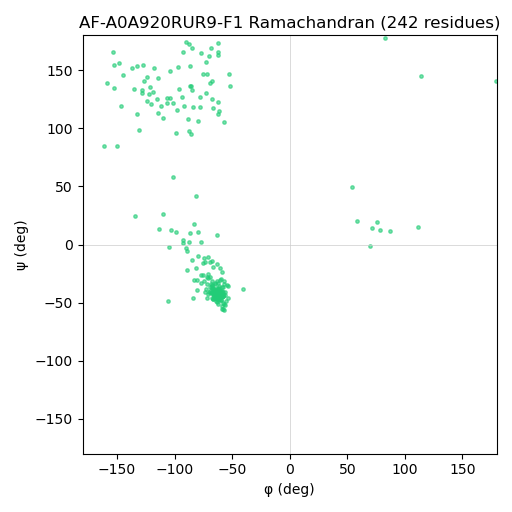YS A CA 1
ATOM 966 C C . LYS A 1 125 ? 15.901 8.207 -14.642 1.00 94.25 125 LYS A C 1
ATOM 968 O O . LYS A 1 125 ? 16.246 7.332 -15.433 1.00 94.25 125 LYS A O 1
ATOM 973 N N . GLY A 1 126 ? 14.695 8.775 -14.709 1.00 93.25 126 GLY A N 1
ATOM 974 C CA . GLY A 1 126 ? 13.672 8.453 -15.705 1.00 93.25 126 GLY A CA 1
ATOM 975 C C . GLY A 1 126 ? 12.907 7.155 -15.433 1.00 93.25 126 GLY A C 1
ATOM 976 O O . GLY A 1 126 ? 12.198 6.672 -16.317 1.00 93.25 126 GLY A O 1
ATOM 977 N N . MET A 1 127 ? 13.037 6.573 -14.237 1.00 94.50 127 MET A N 1
ATOM 978 C CA . MET A 1 127 ? 12.266 5.389 -13.853 1.00 94.50 127 MET A CA 1
ATOM 979 C C . MET A 1 127 ? 10.799 5.767 -13.620 1.00 94.50 127 MET A C 1
ATOM 981 O O . MET A 1 127 ? 10.486 6.861 -13.144 1.00 94.50 127 MET A O 1
ATOM 985 N N . GLN A 1 128 ? 9.883 4.849 -13.930 1.00 93.94 128 GLN A N 1
ATOM 986 C CA . GLN A 1 128 ? 8.454 5.080 -13.731 1.00 93.94 128 GLN A CA 1
ATOM 987 C C . GLN A 1 128 ? 8.069 4.711 -12.303 1.00 93.94 128 GLN A C 1
ATOM 989 O O . GLN A 1 128 ? 7.815 3.548 -12.004 1.00 93.94 128 GLN A O 1
ATOM 994 N N . VAL A 1 129 ? 8.043 5.705 -11.418 1.00 93.25 129 VAL A N 1
ATOM 995 C CA . VAL A 1 129 ? 7.755 5.515 -9.994 1.00 93.25 129 VAL A CA 1
ATOM 996 C C . VAL A 1 129 ? 6.587 6.373 -9.530 1.00 93.25 129 VAL A C 1
ATOM 998 O O . VAL A 1 129 ? 6.411 7.506 -9.975 1.00 93.25 129 VAL A O 1
ATOM 1001 N N . ALA A 1 130 ? 5.787 5.838 -8.614 1.00 91.94 130 ALA A N 1
ATOM 1002 C CA . ALA A 1 130 ? 4.690 6.553 -7.975 1.00 91.94 130 ALA A CA 1
ATOM 1003 C C . ALA A 1 130 ? 4.482 6.061 -6.541 1.00 91.94 130 ALA A C 1
ATOM 1005 O O . ALA A 1 130 ? 4.819 4.930 -6.205 1.00 91.94 130 ALA A O 1
ATOM 1006 N N . SER A 1 131 ? 3.896 6.898 -5.688 1.00 91.50 131 SER A N 1
ATOM 1007 C CA . SER A 1 131 ? 3.544 6.521 -4.319 1.00 91.50 131 SER A CA 1
ATOM 1008 C C . SER A 1 131 ? 2.047 6.699 -4.103 1.00 91.50 131 SER A C 1
ATOM 1010 O O . SER A 1 131 ? 1.472 7.719 -4.497 1.00 91.50 131 SER A O 1
ATOM 1012 N N . ILE A 1 132 ? 1.411 5.714 -3.472 1.00 93.00 132 ILE A N 1
ATOM 1013 C CA . ILE A 1 132 ? 0.009 5.788 -3.068 1.00 93.00 132 ILE A CA 1
ATOM 1014 C C . ILE A 1 132 ? -0.142 5.452 -1.587 1.00 93.00 132 ILE A C 1
ATOM 1016 O O . ILE A 1 132 ? 0.656 4.720 -1.014 1.00 93.00 132 ILE A O 1
ATOM 1020 N N . HIS A 1 133 ? -1.201 5.960 -0.972 1.00 91.88 133 HIS A N 1
ATOM 1021 C CA . HIS A 1 133 ? -1.608 5.605 0.380 1.00 91.88 133 HIS A CA 1
ATOM 1022 C C . HIS A 1 133 ? -3.104 5.271 0.372 1.00 91.88 133 HIS A C 1
ATOM 1024 O O . HIS A 1 133 ? -3.956 6.170 0.376 1.00 91.88 133 HIS A O 1
ATOM 1030 N N . PRO A 1 134 ? -3.454 3.976 0.326 1.00 92.31 134 PRO A N 1
ATOM 1031 C CA . PRO A 1 134 ? -4.823 3.529 0.522 1.00 92.31 134 PRO A CA 1
ATOM 1032 C C . PRO A 1 134 ? -5.255 3.805 1.969 1.00 92.31 134 PRO A C 1
ATOM 1034 O O . PRO A 1 134 ? -4.708 3.231 2.906 1.00 92.31 134 PRO A O 1
ATOM 1037 N N . MET A 1 135 ? -6.265 4.655 2.174 1.00 90.38 135 MET A N 1
ATOM 1038 C CA . MET A 1 135 ? -6.782 5.009 3.509 1.00 90.38 135 MET A CA 1
ATOM 1039 C C . MET A 1 135 ? -7.757 3.944 4.040 1.00 90.38 135 MET A C 1
ATOM 1041 O O . MET A 1 135 ? -8.842 4.240 4.553 1.00 90.38 135 MET A O 1
ATOM 1045 N N . PHE A 1 136 ? -7.411 2.675 3.840 1.00 88.69 136 PHE A N 1
ATOM 1046 C CA . PHE A 1 136 ? -8.205 1.518 4.219 1.00 88.69 136 PHE A CA 1
ATOM 1047 C C . PHE A 1 136 ? -7.315 0.304 4.483 1.00 88.69 136 PHE A C 1
ATOM 1049 O O . PHE A 1 136 ? -6.214 0.189 3.960 1.00 88.69 136 PHE A O 1
ATOM 1056 N N . GLY A 1 137 ? -7.817 -0.608 5.315 1.00 86.56 137 GLY A N 1
ATOM 1057 C CA . GLY A 1 137 ? -7.094 -1.820 5.684 1.00 86.56 137 GLY A CA 1
ATOM 1058 C C . GLY A 1 137 ? -7.312 -2.988 4.712 1.00 86.56 137 GLY A C 1
ATOM 1059 O O . GLY A 1 137 ? -8.217 -2.942 3.873 1.00 86.56 137 GLY A O 1
ATOM 1060 N N . PRO A 1 138 ? -6.565 -4.087 4.903 1.00 86.31 138 PRO A N 1
ATOM 1061 C CA . PRO A 1 138 ? -6.512 -5.230 3.983 1.00 86.31 138 PRO A CA 1
ATOM 1062 C C . PRO A 1 138 ? -7.821 -6.019 3.873 1.00 86.31 138 PRO A C 1
ATOM 1064 O O . PRO A 1 138 ? -8.055 -6.700 2.886 1.00 86.31 138 PRO A O 1
ATOM 1067 N N . ASN A 1 139 ? -8.719 -5.888 4.852 1.00 84.44 139 ASN A N 1
ATOM 1068 C CA . ASN A 1 139 ? -10.025 -6.558 4.856 1.00 84.44 139 ASN A CA 1
ATOM 1069 C C . ASN A 1 139 ? -11.096 -5.794 4.044 1.00 84.44 139 ASN A C 1
ATOM 1071 O O . ASN A 1 139 ? -12.296 -5.956 4.279 1.00 84.44 139 ASN A O 1
ATOM 1075 N N . THR A 1 140 ? -10.686 -4.874 3.166 1.00 85.44 140 THR A N 1
ATOM 1076 C CA . THR A 1 140 ? -11.604 -4.005 2.421 1.00 85.44 140 THR A CA 1
ATOM 1077 C C . THR A 1 140 ? -12.041 -4.666 1.119 1.00 85.44 140 THR A C 1
ATOM 1079 O O . THR A 1 140 ? -11.286 -4.718 0.156 1.00 85.44 140 THR A O 1
ATOM 1082 N N . ASP A 1 141 ? -13.303 -5.092 1.085 1.00 77.31 141 ASP A N 1
ATOM 1083 C CA . ASP A 1 141 ? -13.937 -5.692 -0.098 1.00 77.31 141 ASP A CA 1
ATOM 1084 C C . ASP A 1 141 ? -14.491 -4.674 -1.107 1.00 77.31 141 ASP A C 1
ATOM 1086 O O . ASP A 1 141 ? -14.612 -4.980 -2.287 1.00 77.31 141 ASP A O 1
ATOM 1090 N N . LEU A 1 142 ? -14.933 -3.507 -0.627 1.00 83.19 142 LEU A N 1
ATOM 1091 C CA . LEU A 1 142 ? -15.596 -2.474 -1.426 1.00 83.19 142 LEU A CA 1
ATOM 1092 C C . LEU A 1 142 ? -14.906 -1.138 -1.189 1.00 83.19 142 LEU A C 1
ATOM 1094 O O . LEU A 1 142 ? -14.758 -0.706 -0.041 1.00 83.19 142 LEU A O 1
ATOM 1098 N N . LEU A 1 143 ? -14.564 -0.453 -2.277 1.00 89.44 143 LEU A N 1
ATOM 1099 C CA . LEU A 1 143 ? -13.883 0.840 -2.222 1.00 89.44 143 LEU A CA 1
ATOM 1100 C C . LEU A 1 143 ? -14.842 2.036 -2.121 1.00 89.44 143 LEU A C 1
ATOM 1102 O O . LEU A 1 143 ? -14.410 3.183 -2.071 1.00 89.44 143 LEU A O 1
ATOM 1106 N N . SER A 1 144 ? -16.153 1.793 -2.041 1.00 88.56 144 SER A N 1
ATOM 1107 C CA . SER A 1 144 ? -17.156 2.854 -1.904 1.00 88.56 144 SER A CA 1
ATOM 1108 C C . SER A 1 144 ? -16.961 3.621 -0.596 1.00 88.56 144 SER A C 1
ATOM 1110 O O . SER A 1 144 ? -17.013 3.042 0.492 1.00 88.56 144 SER A O 1
ATOM 1112 N N . GLY A 1 145 ? -16.775 4.938 -0.703 1.00 87.75 145 GLY A N 1
ATOM 1113 C CA . GLY A 1 145 ? -16.488 5.811 0.441 1.00 87.75 145 GLY A CA 1
ATOM 1114 C C . GLY A 1 145 ? -15.084 5.621 1.026 1.00 87.75 145 GLY A C 1
ATOM 1115 O O . GLY A 1 145 ? -14.829 6.047 2.152 1.00 87.75 145 GLY A O 1
ATOM 1116 N N . LYS A 1 146 ? -14.186 4.947 0.300 1.00 92.44 146 LYS A N 1
ATOM 1117 C CA . LYS A 1 146 ? -12.764 4.846 0.633 1.00 92.44 146 LYS A CA 1
ATOM 1118 C C . LYS A 1 146 ? -11.976 5.881 -0.151 1.00 92.44 146 LYS A C 1
ATOM 1120 O O . LYS A 1 146 ? -12.379 6.268 -1.244 1.00 92.44 146 LYS A O 1
ATOM 1125 N N . HIS A 1 147 ? -10.848 6.291 0.412 1.00 93.94 147 HIS A N 1
ATOM 1126 C CA . HIS A 1 147 ? -9.949 7.250 -0.214 1.00 93.94 147 HIS A CA 1
ATOM 1127 C C . HIS A 1 147 ? -8.624 6.570 -0.539 1.00 93.94 147 HIS A C 1
ATOM 1129 O O . HIS A 1 147 ? -8.144 5.739 0.236 1.00 93.94 147 HIS A O 1
ATOM 1135 N N . ILE A 1 148 ? -8.035 6.944 -1.666 1.00 94.56 148 ILE A N 1
ATOM 1136 C CA . ILE A 1 148 ? -6.659 6.614 -2.025 1.00 94.56 148 ILE A CA 1
ATOM 1137 C C . ILE A 1 148 ? -5.956 7.935 -2.286 1.00 94.56 148 ILE A C 1
ATOM 1139 O O . ILE A 1 148 ? -6.415 8.739 -3.101 1.00 94.56 148 ILE A O 1
ATOM 1143 N N . ILE A 1 149 ? -4.866 8.169 -1.565 1.00 93.44 149 ILE A N 1
ATOM 1144 C CA . ILE A 1 149 ? -4.044 9.357 -1.749 1.00 93.44 149 ILE A CA 1
ATOM 1145 C C . ILE A 1 149 ? -2.924 9.019 -2.730 1.00 93.44 149 ILE A C 1
ATOM 1147 O O . ILE A 1 149 ? -2.196 8.055 -2.528 1.00 93.44 149 ILE A O 1
ATOM 1151 N N . PHE A 1 150 ? -2.787 9.819 -3.776 1.00 92.94 150 PHE A N 1
ATOM 1152 C CA . PHE A 1 150 ? -1.779 9.711 -4.820 1.00 92.94 150 PHE A CA 1
ATOM 1153 C C . PHE A 1 150 ? -0.759 10.827 -4.622 1.00 92.94 150 PHE A C 1
ATOM 1155 O O . PHE A 1 150 ? -1.114 12.011 -4.611 1.00 92.94 150 PHE A O 1
ATOM 1162 N N . MET A 1 151 ? 0.502 10.445 -4.449 1.00 88.75 151 MET A N 1
ATOM 1163 C CA . MET A 1 151 ? 1.601 11.363 -4.181 1.00 88.75 151 MET A CA 1
ATOM 1164 C C . MET A 1 151 ? 2.550 11.390 -5.372 1.00 88.75 151 MET A C 1
ATOM 1166 O O . MET A 1 151 ? 3.141 10.369 -5.731 1.00 88.75 151 MET A O 1
ATOM 1170 N N . ASP A 1 152 ? 2.700 12.571 -5.970 1.00 78.69 152 ASP A N 1
ATOM 1171 C CA . ASP A 1 152 ? 3.696 12.785 -7.016 1.00 78.69 152 ASP A CA 1
ATOM 1172 C C . ASP A 1 152 ? 5.105 12.824 -6.405 1.00 78.69 152 ASP A C 1
ATOM 1174 O O . ASP A 1 152 ? 5.362 13.519 -5.418 1.00 78.69 152 ASP A O 1
ATOM 1178 N N . VAL A 1 153 ? 6.004 12.047 -7.002 1.00 81.31 153 VAL A N 1
ATOM 1179 C CA . VAL A 1 153 ? 7.408 11.868 -6.604 1.00 81.31 153 VAL A CA 1
ATOM 1180 C C . VAL A 1 153 ? 8.376 12.431 -7.655 1.00 81.31 153 VAL A C 1
ATOM 1182 O O . VAL A 1 153 ? 9.569 12.153 -7.593 1.00 81.31 153 VAL A O 1
ATOM 1185 N N . GLY A 1 154 ? 7.874 13.219 -8.613 1.00 76.75 154 GLY A N 1
ATOM 1186 C CA . GLY A 1 154 ? 8.642 13.784 -9.728 1.00 76.75 154 GLY A CA 1
ATOM 1187 C C . GLY A 1 154 ? 8.275 13.194 -11.094 1.00 76.75 154 GLY A C 1
ATOM 1188 O O . GLY A 1 154 ? 9.032 13.350 -12.048 1.00 76.75 154 GLY A O 1
ATOM 1189 N N . SER A 1 155 ? 7.136 12.500 -11.208 1.00 78.38 155 SER A N 1
ATOM 1190 C CA . SER A 1 155 ? 6.663 11.898 -12.458 1.00 78.38 155 SER A CA 1
ATOM 1191 C C . SER A 1 155 ? 5.133 11.846 -12.511 1.00 78.38 155 SER A C 1
ATOM 1193 O O . SER A 1 155 ? 4.501 10.818 -12.248 1.00 78.38 155 SER A O 1
ATOM 1195 N N . ASP A 1 156 ? 4.526 12.951 -12.950 1.00 84.69 156 ASP A N 1
ATOM 1196 C CA . ASP A 1 156 ? 3.073 13.062 -13.143 1.00 84.69 156 ASP A CA 1
ATOM 1197 C C . ASP A 1 156 ? 2.497 11.972 -14.061 1.00 84.69 156 ASP A C 1
ATOM 1199 O O . ASP A 1 156 ? 1.386 11.484 -13.845 1.00 84.69 156 ASP A O 1
ATOM 1203 N N . GLN A 1 157 ? 3.260 11.550 -15.073 1.00 90.06 157 GLN A N 1
ATOM 1204 C CA . GLN A 1 157 ? 2.841 10.490 -15.991 1.00 90.06 157 GLN A CA 1
ATOM 1205 C C . GLN A 1 157 ? 2.755 9.127 -15.298 1.00 90.06 157 GLN A C 1
ATOM 1207 O O . GLN A 1 157 ? 1.806 8.380 -15.539 1.00 90.06 157 GLN A O 1
ATOM 1212 N N . SER A 1 158 ? 3.720 8.801 -14.433 1.00 92.44 158 SER A N 1
ATOM 1213 C CA . SER A 1 158 ? 3.714 7.547 -13.671 1.00 92.44 158 SER A CA 1
ATOM 1214 C C . SER A 1 158 ? 2.555 7.530 -12.682 1.00 92.44 158 SER A C 1
ATOM 1216 O O . SER A 1 158 ? 1.834 6.537 -12.594 1.00 92.44 158 SER A O 1
ATOM 1218 N N . LEU A 1 159 ? 2.298 8.661 -12.016 1.00 92.12 159 LEU A N 1
ATOM 1219 C CA . LEU A 1 159 ? 1.159 8.800 -11.115 1.00 92.12 159 LEU A CA 1
ATOM 1220 C C . LEU A 1 159 ? -0.173 8.591 -11.845 1.00 92.12 159 LEU A C 1
ATOM 1222 O O . LEU A 1 159 ? -1.006 7.820 -11.374 1.00 92.12 159 LEU A O 1
ATOM 1226 N N . ALA A 1 160 ? -0.345 9.196 -13.024 1.00 93.88 160 ALA A N 1
ATOM 1227 C CA . ALA A 1 160 ? -1.545 9.024 -13.840 1.00 93.88 160 ALA A CA 1
ATOM 1228 C C . ALA A 1 160 ? -1.758 7.561 -14.273 1.00 93.88 160 ALA A C 1
ATOM 1230 O O . ALA A 1 160 ? -2.894 7.092 -14.323 1.00 93.88 160 ALA A O 1
ATOM 1231 N N . LYS A 1 161 ? -0.684 6.808 -14.551 1.00 93.56 161 LYS A N 1
ATOM 1232 C CA . LYS A 1 161 ? -0.787 5.367 -14.840 1.00 93.56 161 LYS A CA 1
ATOM 1233 C C . LYS A 1 161 ? -1.278 4.575 -13.630 1.00 93.56 161 LYS A C 1
ATOM 1235 O O . LYS A 1 161 ? -2.125 3.705 -13.801 1.00 93.56 161 LYS A O 1
ATOM 1240 N N . VAL A 1 162 ? -0.808 4.890 -12.421 1.00 94.12 162 VAL A N 1
ATOM 1241 C CA . VAL A 1 162 ? -1.320 4.238 -11.203 1.00 94.12 162 VAL A CA 1
ATOM 1242 C C . VAL A 1 162 ? -2.770 4.640 -10.937 1.00 94.12 162 VAL A C 1
ATOM 1244 O O . VAL A 1 162 ? -3.576 3.779 -10.607 1.00 94.12 162 VAL A O 1
ATOM 1247 N N . GLN A 1 163 ? -3.144 5.908 -11.134 1.00 94.62 163 GLN A N 1
ATOM 1248 C CA . GLN A 1 163 ? -4.533 6.371 -10.996 1.00 94.62 163 GLN A CA 1
ATOM 1249 C C . GLN A 1 163 ? -5.500 5.593 -11.895 1.00 94.62 163 GLN A C 1
ATOM 1251 O O . GLN A 1 163 ? -6.566 5.182 -11.429 1.00 94.62 163 GLN A O 1
ATOM 1256 N N . LYS A 1 164 ? -5.091 5.305 -13.138 1.00 94.00 164 LYS A N 1
ATOM 1257 C CA . LYS A 1 164 ? -5.861 4.486 -14.085 1.00 94.00 164 LYS A CA 1
ATOM 1258 C C . LYS A 1 164 ? -6.185 3.090 -13.567 1.00 94.00 164 LYS A C 1
ATOM 1260 O O . LYS A 1 164 ? -7.278 2.605 -13.837 1.00 94.00 164 LYS A O 1
ATOM 1265 N N . LEU A 1 165 ? -5.303 2.475 -12.772 1.00 92.50 165 LEU A N 1
ATOM 1266 C CA . LEU A 1 165 ? -5.587 1.173 -12.152 1.00 92.50 165 LEU A CA 1
ATOM 1267 C C . LEU A 1 165 ? -6.828 1.232 -11.250 1.00 92.50 165 LEU A C 1
ATOM 1269 O O . LEU A 1 165 ? -7.534 0.242 -11.110 1.00 92.50 165 LEU A O 1
ATOM 1273 N N . PHE A 1 166 ? -7.117 2.396 -10.659 1.00 92.94 166 PHE A N 1
ATOM 1274 C CA . PHE A 1 166 ? -8.231 2.601 -9.734 1.00 92.94 166 PHE A CA 1
ATOM 1275 C C . PHE A 1 166 ? -9.419 3.356 -10.349 1.00 92.94 166 PHE A C 1
ATOM 1277 O O . PHE A 1 166 ? -10.420 3.553 -9.658 1.00 92.94 166 PHE A O 1
ATOM 1284 N N . GLU A 1 167 ? -9.351 3.792 -11.613 1.00 89.50 167 GLU A N 1
ATOM 1285 C CA . GLU A 1 167 ? -10.418 4.568 -12.279 1.00 89.50 167 GLU A CA 1
ATOM 1286 C C . GLU A 1 167 ? -11.731 3.787 -12.406 1.00 89.50 167 GLU A C 1
ATOM 1288 O O . GLU A 1 167 ? -12.813 4.368 -12.346 1.00 89.50 167 GLU A O 1
ATOM 1293 N N . SER A 1 168 ? -11.650 2.463 -12.553 1.00 84.94 168 SER A N 1
ATOM 1294 C CA . SER A 1 168 ? -12.813 1.574 -12.645 1.00 84.94 168 SER A CA 1
ATOM 1295 C C . SER A 1 168 ? -13.513 1.345 -11.297 1.00 84.94 168 SER A C 1
ATOM 1297 O O . SER A 1 168 ? -14.633 0.826 -11.273 1.00 84.94 168 SER A O 1
ATOM 1299 N N . THR A 1 169 ? -12.879 1.749 -10.192 1.00 89.69 169 THR A N 1
ATOM 1300 C CA . THR A 1 169 ? -13.352 1.535 -8.820 1.00 89.69 169 THR A CA 1
ATOM 1301 C C . THR A 1 169 ? -14.176 2.716 -8.307 1.00 89.69 169 THR A C 1
ATOM 1303 O O . THR A 1 169 ? -14.132 3.823 -8.837 1.00 89.69 169 THR A O 1
ATOM 1306 N N . THR A 1 170 ? -14.896 2.519 -7.202 1.00 91.25 170 THR A N 1
ATOM 1307 C CA . THR A 1 170 ? -15.617 3.608 -6.515 1.00 91.25 170 THR A CA 1
ATOM 1308 C C . THR A 1 170 ? -14.759 4.375 -5.496 1.00 91.25 170 THR A C 1
ATOM 1310 O O . THR A 1 170 ? -15.309 5.113 -4.674 1.00 91.25 170 THR A O 1
ATOM 1313 N N . ALA A 1 171 ? -13.440 4.151 -5.469 1.00 92.81 171 ALA A N 1
ATOM 1314 C CA . ALA A 1 171 ? -12.546 4.837 -4.542 1.00 92.81 171 ALA A CA 1
ATOM 1315 C C . ALA A 1 171 ? -12.425 6.321 -4.911 1.00 92.81 171 ALA A C 1
ATOM 1317 O O . ALA A 1 171 ? -12.280 6.678 -6.078 1.00 92.81 171 ALA A O 1
ATOM 1318 N N . GLN A 1 172 ? -12.425 7.197 -3.911 1.00 95.38 172 GLN A N 1
ATOM 1319 C CA . GLN A 1 172 ? -12.105 8.602 -4.121 1.00 95.38 172 GLN A CA 1
ATOM 1320 C C . GLN A 1 172 ? -10.592 8.766 -4.254 1.00 95.38 172 GLN A C 1
ATOM 1322 O O . GLN A 1 172 ? -9.840 8.464 -3.325 1.00 95.38 172 GLN A O 1
ATOM 1327 N N . GLN A 1 173 ? -10.150 9.250 -5.410 1.00 94.88 173 GLN A N 1
ATOM 1328 C CA . GLN A 1 173 ? -8.741 9.489 -5.695 1.00 94.88 173 GLN A CA 1
ATOM 1329 C C . GLN A 1 173 ? -8.373 10.933 -5.336 1.00 94.88 173 GLN A C 1
ATOM 1331 O O . GLN A 1 173 ? -8.932 11.875 -5.894 1.00 94.88 173 GLN A O 1
ATOM 1336 N N . ILE A 1 174 ? -7.439 11.116 -4.403 1.00 93.62 174 ILE A N 1
ATOM 1337 C CA . ILE A 1 174 ? -6.988 12.432 -3.928 1.00 93.62 174 ILE A CA 1
ATOM 1338 C C . ILE A 1 174 ? -5.523 12.614 -4.313 1.00 93.62 174 ILE A C 1
ATOM 1340 O O . ILE A 1 174 ? -4.695 11.802 -3.919 1.00 93.62 174 ILE A O 1
ATOM 1344 N N . LYS A 1 175 ? -5.176 13.690 -5.024 1.00 91.69 175 LYS A N 1
ATOM 1345 C CA . LYS A 1 175 ? -3.775 14.036 -5.319 1.00 91.69 175 LYS A CA 1
ATOM 1346 C C . LYS A 1 175 ? -3.249 15.058 -4.310 1.00 91.69 175 LYS A C 1
ATOM 1348 O O . LYS A 1 175 ? -3.918 16.055 -4.046 1.00 91.69 175 LYS A O 1
ATOM 1353 N N . MET A 1 176 ? -2.048 14.842 -3.774 1.00 87.62 176 MET A N 1
ATOM 1354 C CA . MET A 1 176 ? -1.338 15.832 -2.950 1.00 87.62 176 MET A CA 1
ATOM 1355 C C . MET A 1 176 ? 0.182 15.643 -3.011 1.00 87.62 176 MET A C 1
ATOM 1357 O O . MET A 1 176 ? 0.668 14.614 -3.472 1.00 87.62 176 MET A O 1
ATOM 1361 N N . SER A 1 177 ? 0.943 16.640 -2.552 1.00 83.56 177 SER A N 1
ATOM 1362 C CA . SER A 1 177 ? 2.399 16.519 -2.414 1.00 83.56 177 SER A CA 1
ATOM 1363 C C . SER A 1 177 ? 2.779 15.621 -1.232 1.00 83.56 177 SER A C 1
ATOM 1365 O O . SER A 1 177 ? 2.016 15.492 -0.271 1.00 83.56 177 SER A O 1
ATOM 1367 N N . LEU A 1 178 ? 3.989 15.052 -1.268 1.00 80.44 178 LEU A N 1
ATOM 1368 C CA . LEU A 1 178 ? 4.546 14.264 -0.159 1.00 80.44 178 LEU A CA 1
ATOM 1369 C C . LEU A 1 178 ? 4.607 15.039 1.167 1.00 80.44 178 LEU A C 1
ATOM 1371 O O . LEU A 1 178 ? 4.523 14.434 2.231 1.00 80.44 178 LEU A O 1
ATOM 1375 N N . ASP A 1 179 ? 4.796 16.358 1.129 1.00 79.00 179 ASP A N 1
ATOM 1376 C CA . ASP A 1 179 ? 4.907 17.167 2.349 1.00 79.00 179 ASP A CA 1
ATOM 1377 C C . ASP A 1 179 ? 3.532 17.480 2.948 1.00 79.00 179 ASP A C 1
ATOM 1379 O O . ASP A 1 179 ? 3.341 17.375 4.161 1.00 79.00 179 ASP A O 1
ATOM 1383 N N . ASN A 1 180 ? 2.538 17.765 2.100 1.00 83.62 180 ASN A N 1
ATOM 1384 C CA . ASN A 1 180 ? 1.157 17.948 2.550 1.00 83.62 180 ASN A CA 1
ATOM 1385 C C . ASN A 1 180 ? 0.554 16.639 3.069 1.00 83.62 180 ASN A C 1
ATOM 1387 O O . ASN A 1 180 ? -0.230 16.665 4.017 1.00 83.62 180 ASN A O 1
ATOM 1391 N N . HIS A 1 181 ? 0.930 15.506 2.470 1.00 86.31 181 HIS A N 1
ATOM 1392 C CA . HIS A 1 181 ? 0.534 14.182 2.930 1.00 86.31 181 HIS A CA 1
ATOM 1393 C C . HIS A 1 181 ? 0.955 13.938 4.377 1.00 86.31 181 HIS A C 1
ATOM 1395 O O . HIS A 1 181 ? 0.096 13.686 5.218 1.00 86.31 181 HIS A O 1
ATOM 1401 N N . ASP A 1 182 ? 2.245 14.061 4.692 1.00 80.25 182 ASP A N 1
ATOM 1402 C CA . ASP A 1 182 ? 2.744 13.743 6.034 1.00 80.25 182 ASP A CA 1
ATOM 1403 C C . ASP A 1 182 ? 2.099 14.646 7.091 1.00 80.25 182 ASP A C 1
ATOM 1405 O O . ASP A 1 182 ? 1.658 14.174 8.144 1.00 80.25 182 ASP A O 1
ATOM 1409 N N . PHE A 1 183 ? 1.955 15.936 6.773 1.00 83.88 183 PHE A N 1
ATOM 1410 C CA . PHE A 1 183 ? 1.243 16.874 7.629 1.00 83.88 183 PHE A CA 1
ATOM 1411 C C . PHE A 1 183 ? -0.209 16.432 7.860 1.00 83.88 183 PHE A C 1
ATOM 1413 O O . 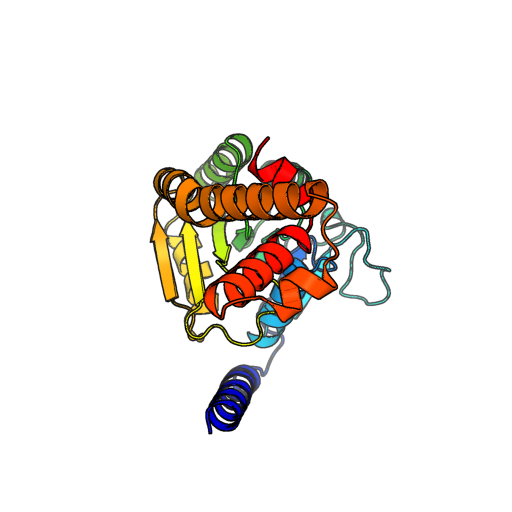PHE A 1 183 ? -0.624 16.274 9.007 1.00 83.88 183 PHE A O 1
ATOM 1420 N N . ALA A 1 184 ? -0.979 16.164 6.804 1.00 86.12 184 ALA A N 1
ATOM 1421 C CA . ALA A 1 184 ? -2.380 15.763 6.925 1.00 86.12 184 ALA A CA 1
ATOM 1422 C C . ALA A 1 184 ? -2.551 14.425 7.669 1.00 86.12 184 ALA A C 1
ATOM 1424 O O . ALA A 1 184 ? -3.410 14.301 8.546 1.00 86.12 184 ALA A O 1
ATOM 1425 N N . ILE A 1 185 ? -1.713 13.433 7.369 1.00 84.81 185 ILE A N 1
ATOM 1426 C CA . ILE A 1 185 ? -1.768 12.101 7.978 1.00 84.81 185 ILE A CA 1
ATOM 1427 C C . ILE A 1 185 ? -1.401 12.137 9.464 1.00 84.81 185 ILE A C 1
ATOM 1429 O O . ILE A 1 185 ? -1.991 11.384 10.246 1.00 84.81 185 ILE A O 1
ATOM 1433 N N . SER A 1 186 ? -0.522 13.051 9.890 1.00 81.75 186 SER A N 1
ATOM 1434 C CA . SER A 1 186 ? -0.213 13.235 11.315 1.00 81.75 186 SER A CA 1
ATOM 1435 C C . SER A 1 186 ? -1.461 13.571 12.146 1.00 81.75 186 SER A C 1
ATOM 1437 O O . SER A 1 186 ? -1.624 13.056 13.252 1.00 81.75 186 SER A O 1
ATOM 1439 N N . TYR A 1 187 ? -2.399 14.344 11.591 1.00 82.62 187 TYR A N 1
ATOM 1440 C CA . TYR A 1 187 ? -3.673 14.654 12.241 1.00 82.62 187 TYR A CA 1
ATOM 1441 C C . TYR A 1 187 ? -4.720 13.559 12.023 1.00 82.62 187 TYR A C 1
ATOM 1443 O O . TYR A 1 187 ? -5.398 13.153 12.965 1.00 82.62 187 TYR A O 1
ATOM 1451 N N . VAL A 1 188 ? -4.875 13.066 10.792 1.00 85.12 188 VAL A N 1
ATOM 1452 C CA . VAL A 1 188 ? -5.964 12.134 10.452 1.00 85.12 188 VAL A CA 1
ATOM 1453 C C . VAL A 1 188 ? -5.744 10.750 11.067 1.00 85.12 188 VAL A C 1
ATOM 1455 O O . VAL A 1 188 ? -6.686 10.173 11.614 1.00 85.12 188 VAL A O 1
ATOM 1458 N N . LEU A 1 189 ? -4.515 10.228 11.028 1.00 81.75 189 LEU A N 1
ATOM 1459 C CA . LEU A 1 189 ? -4.155 8.927 11.603 1.00 81.75 189 LEU A CA 1
ATOM 1460 C C . LEU A 1 189 ? -3.356 9.077 12.898 1.00 81.75 189 LEU A C 1
ATOM 1462 O O . LEU A 1 189 ? -3.706 8.459 13.898 1.00 81.75 189 LEU A O 1
ATOM 1466 N N . GLY A 1 190 ? -2.318 9.917 12.922 1.00 81.62 190 GLY A N 1
ATOM 1467 C CA . GLY A 1 190 ? -1.427 10.025 14.085 1.00 81.62 190 GLY A CA 1
ATOM 1468 C C . GLY A 1 190 ? -2.165 10.420 15.370 1.00 81.62 190 GLY A C 1
ATOM 1469 O O . GLY A 1 190 ? -2.131 9.689 16.363 1.00 81.62 190 GLY A O 1
ATOM 1470 N N . LEU A 1 191 ? -2.895 11.537 15.341 1.00 85.19 191 LEU A N 1
ATOM 1471 C CA . LEU A 1 191 ? -3.663 12.030 16.488 1.00 85.19 191 LEU A CA 1
ATOM 1472 C C . LEU A 1 191 ? -4.799 11.077 16.881 1.00 85.19 191 LEU A C 1
ATOM 1474 O O . LEU A 1 191 ? -4.973 10.776 18.065 1.00 85.19 191 LEU A O 1
ATOM 1478 N N . SER A 1 192 ? -5.568 10.584 15.905 1.00 85.56 192 SER A N 1
ATOM 1479 C CA . SER A 1 192 ? -6.697 9.688 16.177 1.00 85.56 192 SER A CA 1
ATOM 1480 C C . SER A 1 192 ? -6.232 8.369 16.805 1.00 85.56 192 SER A C 1
ATOM 1482 O O . SER A 1 192 ? -6.865 7.875 17.741 1.00 85.56 192 SER A O 1
ATOM 1484 N N . HIS A 1 193 ? -5.085 7.834 16.386 1.00 85.38 193 HIS A N 1
ATOM 1485 C CA . HIS A 1 193 ? -4.492 6.636 16.977 1.00 85.38 193 HIS A CA 1
ATOM 1486 C C . HIS A 1 193 ? -3.925 6.908 18.368 1.00 85.38 193 HIS A C 1
ATOM 1488 O O . HIS A 1 193 ? -4.214 6.147 19.290 1.00 85.38 193 HIS A O 1
ATOM 1494 N N . ALA A 1 194 ? -3.181 8.002 18.554 1.00 86.81 194 ALA A N 1
ATOM 1495 C CA . ALA A 1 194 ? -2.629 8.373 19.856 1.00 86.81 194 ALA A CA 1
ATOM 1496 C C . ALA A 1 194 ? -3.726 8.492 20.926 1.00 86.81 194 ALA A C 1
ATOM 1498 O O . ALA A 1 194 ? -3.591 7.938 22.019 1.00 86.81 194 ALA A O 1
ATOM 1499 N N . LEU A 1 195 ? -4.852 9.126 20.580 1.00 90.56 195 LEU A N 1
ATOM 1500 C CA . LEU A 1 195 ? -6.020 9.231 21.455 1.00 90.56 195 LEU A CA 1
ATOM 1501 C C . LEU A 1 195 ? -6.579 7.852 21.831 1.00 90.56 195 LEU A C 1
ATOM 1503 O O . LEU A 1 195 ? -6.867 7.596 22.998 1.00 90.56 195 LEU A O 1
ATOM 1507 N N . ASN A 1 196 ? -6.694 6.940 20.866 1.00 89.81 196 ASN A N 1
ATOM 1508 C CA . ASN A 1 196 ? -7.226 5.595 21.088 1.00 89.81 196 ASN A CA 1
ATOM 1509 C C . ASN A 1 196 ? -6.276 4.678 21.874 1.00 89.81 196 ASN A C 1
ATOM 1511 O O . ASN A 1 196 ? -6.732 3.861 22.679 1.00 89.81 196 ASN A O 1
ATOM 1515 N N . ILE A 1 197 ? -4.964 4.829 21.689 1.00 87.25 197 ILE A N 1
ATOM 1516 C CA . ILE A 1 197 ? -3.942 4.129 22.475 1.00 87.25 197 ILE A CA 1
ATOM 1517 C C . ILE A 1 197 ? -3.979 4.620 23.924 1.00 87.25 197 ILE A C 1
ATOM 1519 O O . ILE A 1 197 ? -4.022 3.802 24.844 1.00 87.25 197 ILE A O 1
ATOM 1523 N N . ALA A 1 198 ? -4.027 5.939 24.141 1.00 89.69 198 ALA A N 1
ATOM 1524 C CA . ALA A 1 198 ? -4.154 6.522 25.475 1.00 89.69 198 ALA A CA 1
ATOM 1525 C C . ALA A 1 198 ? -5.446 6.057 26.167 1.00 89.69 198 ALA A C 1
ATOM 1527 O O . ALA A 1 198 ? -5.395 5.570 27.297 1.00 89.69 198 ALA A O 1
ATOM 1528 N N . PHE A 1 199 ? -6.579 6.113 25.460 1.00 89.31 199 PHE A N 1
ATOM 1529 C CA . PHE A 1 199 ? -7.872 5.618 25.936 1.00 89.31 199 PHE A CA 1
ATOM 1530 C C . PHE A 1 199 ? -7.797 4.143 26.359 1.00 89.31 199 PHE A C 1
ATOM 1532 O O . PHE A 1 199 ? -8.177 3.792 27.476 1.00 89.31 199 PHE A O 1
ATOM 1539 N N . SER A 1 200 ? -7.223 3.284 25.511 1.00 86.88 200 SER A N 1
ATOM 1540 C CA . SER A 1 200 ? -7.059 1.853 25.803 1.00 86.88 200 SER A CA 1
ATOM 1541 C C . SER A 1 200 ? -6.148 1.597 27.002 1.00 86.88 200 SER A C 1
ATOM 1543 O O . SER A 1 200 ? -6.446 0.736 27.831 1.00 86.88 200 SER A O 1
ATOM 1545 N N . LYS A 1 201 ? -5.049 2.351 27.123 1.00 86.94 201 LYS A N 1
ATOM 1546 C CA . LYS A 1 201 ? -4.084 2.212 28.219 1.00 86.94 201 LYS A CA 1
ATOM 1547 C C . LYS A 1 201 ? -4.699 2.592 29.563 1.00 86.94 201 LYS A C 1
ATOM 1549 O O . LYS A 1 201 ? -4.524 1.853 30.526 1.00 86.94 201 LYS A O 1
ATOM 1554 N N . VAL A 1 202 ? -5.452 3.693 29.621 1.00 88.44 202 VAL A N 1
ATOM 1555 C CA . VAL A 1 202 ? -6.161 4.120 30.839 1.00 88.44 202 VAL A CA 1
ATOM 1556 C C . VAL A 1 202 ? -7.200 3.078 31.249 1.00 88.44 202 VAL A C 1
ATOM 1558 O O . VAL A 1 202 ? -7.219 2.662 32.406 1.00 88.44 202 VAL A O 1
ATOM 1561 N N . LEU A 1 203 ? -8.006 2.584 30.303 1.00 84.00 203 LEU A N 1
ATOM 1562 C CA . LEU A 1 203 ? -8.982 1.529 30.587 1.00 84.00 203 LEU A CA 1
ATOM 1563 C C . LEU A 1 203 ? -8.310 0.252 31.100 1.00 84.00 203 LEU A C 1
ATOM 1565 O O . LEU A 1 203 ? -8.759 -0.317 32.091 1.00 84.00 203 LEU A O 1
ATOM 1569 N N . SER A 1 204 ? -7.211 -0.174 30.474 1.00 82.69 204 SER A N 1
ATOM 1570 C CA . SER A 1 204 ? -6.470 -1.360 30.910 1.00 82.69 204 SER A CA 1
ATOM 1571 C C . SER A 1 204 ? -5.834 -1.192 32.293 1.00 82.69 204 SER A C 1
ATOM 1573 O O . SER A 1 204 ? -5.738 -2.172 33.026 1.00 82.69 204 SER A O 1
ATOM 1575 N N . ALA A 1 205 ? -5.388 0.017 32.646 1.00 83.94 205 ALA A N 1
ATOM 1576 C CA . ALA A 1 205 ? -4.748 0.309 33.928 1.00 83.94 205 ALA A CA 1
ATOM 1577 C C . ALA A 1 205 ? -5.746 0.535 35.075 1.00 83.94 205 ALA A C 1
ATOM 1579 O O . ALA A 1 205 ? -5.373 0.394 36.235 1.00 83.94 205 ALA A O 1
ATOM 1580 N N . SER A 1 206 ? -7.005 0.864 34.768 1.00 77.81 206 SER A N 1
ATOM 1581 C CA . SER A 1 206 ? -8.035 1.166 35.773 1.00 77.81 206 SER A CA 1
ATOM 1582 C C . SER A 1 206 ? -8.393 -0.008 36.695 1.00 77.81 206 SER A C 1
ATOM 1584 O O . SER A 1 206 ? -9.004 0.204 37.735 1.00 77.81 206 SER A O 1
ATOM 1586 N N . GLY A 1 207 ? -8.041 -1.248 36.331 1.00 66.94 207 GLY A N 1
ATOM 1587 C CA . GLY A 1 207 ? -8.401 -2.448 37.098 1.00 66.94 207 GLY A CA 1
ATOM 1588 C C . GLY A 1 207 ? -9.896 -2.800 37.058 1.00 66.94 207 GLY A C 1
ATOM 1589 O O . GLY A 1 207 ? -10.303 -3.818 37.618 1.00 66.94 207 GLY A O 1
ATOM 1590 N N . GLU A 1 208 ? -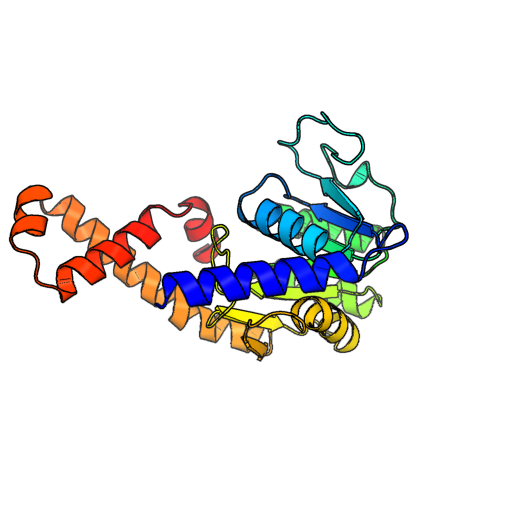10.711 -1.998 36.368 1.00 65.50 208 GLU A N 1
ATOM 1591 C CA . GLU A 1 208 ? -12.149 -2.196 36.239 1.00 65.50 208 GLU A CA 1
ATOM 1592 C C . GLU A 1 208 ? -12.474 -3.447 35.414 1.00 65.50 208 GLU A C 1
ATOM 1594 O O . GLU A 1 208 ? -11.852 -3.748 34.387 1.00 65.50 208 GLU A O 1
ATOM 1599 N N . LYS A 1 209 ? -13.500 -4.196 35.836 1.00 63.81 209 LYS A N 1
ATOM 1600 C CA . LYS A 1 209 ? -13.959 -5.380 35.098 1.00 63.81 209 LYS A CA 1
ATOM 1601 C C . LYS A 1 209 ? -14.449 -4.926 33.718 1.00 63.81 209 LYS A C 1
ATOM 1603 O O . LYS A 1 209 ? -15.503 -4.302 33.635 1.00 63.81 209 LYS A O 1
ATOM 1608 N N . LYS A 1 210 ? -13.753 -5.299 32.630 1.00 61.94 210 LYS A N 1
ATOM 1609 C CA . LYS A 1 210 ? -14.174 -5.057 31.223 1.00 61.94 210 LYS A CA 1
ATOM 1610 C C . LYS A 1 210 ? -15.677 -5.282 31.000 1.00 61.94 210 LYS A C 1
ATOM 1612 O O . LYS A 1 210 ? -16.321 -4.517 30.287 1.00 61.94 210 LYS A O 1
ATOM 1617 N N . ASN A 1 211 ? -16.233 -6.301 31.654 1.00 62.97 211 ASN A N 1
ATOM 1618 C CA . ASN A 1 211 ? -17.649 -6.645 31.566 1.00 62.97 211 ASN A CA 1
ATOM 1619 C C . ASN A 1 211 ? -18.570 -5.571 32.171 1.00 62.97 211 ASN A C 1
ATOM 1621 O O . ASN A 1 211 ? -19.598 -5.270 31.574 1.00 62.97 211 ASN A O 1
ATOM 1625 N N . LEU A 1 212 ? -18.194 -4.941 33.289 1.00 65.69 212 LEU A N 1
ATOM 1626 C CA . LEU A 1 212 ? -18.993 -3.897 33.938 1.00 65.69 212 LEU A CA 1
ATOM 1627 C C . LEU A 1 212 ? -19.060 -2.627 33.076 1.00 65.69 212 LEU A C 1
ATOM 1629 O O . LEU A 1 212 ? -20.144 -2.111 32.818 1.00 65.69 212 LEU A O 1
ATOM 1633 N N . LEU A 1 213 ? -17.920 -2.176 32.544 1.00 69.44 213 LEU A N 1
ATOM 1634 C CA . LEU A 1 213 ? -17.863 -0.999 31.667 1.00 69.44 213 LEU A CA 1
ATOM 1635 C C . LEU A 1 213 ? -18.622 -1.212 30.350 1.00 69.44 213 LEU A C 1
ATOM 1637 O O . LEU A 1 213 ? -19.233 -0.280 29.837 1.00 69.44 213 LEU A O 1
ATOM 1641 N N . SER A 1 214 ? -18.634 -2.440 29.819 1.00 65.06 214 SER A N 1
ATOM 1642 C CA . SER A 1 214 ? -19.428 -2.779 28.630 1.00 65.06 214 SER A CA 1
ATOM 1643 C C . SER A 1 214 ? -20.938 -2.847 28.893 1.00 65.06 214 SER A C 1
ATOM 1645 O O . SER A 1 214 ? -21.724 -2.602 27.985 1.00 65.06 214 SER A O 1
ATOM 1647 N N . GLN A 1 215 ? -21.355 -3.164 30.124 1.00 68.12 215 GLN A N 1
ATOM 1648 C CA . GLN A 1 215 ? -22.769 -3.206 30.520 1.00 68.12 215 GLN A CA 1
ATOM 1649 C C . GLN A 1 215 ? -23.324 -1.809 30.821 1.00 68.12 215 GLN A C 1
ATOM 1651 O O . GLN A 1 215 ? -24.499 -1.552 30.579 1.00 68.12 215 GLN A O 1
ATOM 1656 N N . LEU A 1 216 ? -22.470 -0.904 31.308 1.00 68.12 216 LEU A N 1
ATOM 1657 C CA . LEU A 1 216 ? -22.800 0.496 31.588 1.00 68.12 216 LEU A CA 1
ATOM 1658 C C . LEU A 1 216 ? -22.505 1.434 30.405 1.00 68.12 216 LEU A C 1
ATOM 1660 O O . LEU A 1 216 ? -22.677 2.647 30.522 1.00 68.12 216 LEU A O 1
ATOM 1664 N N . SER A 1 217 ? -22.030 0.904 29.272 1.00 70.75 217 SER A N 1
ATOM 1665 C CA . SER A 1 217 ? -21.572 1.737 28.162 1.00 70.75 217 SER A CA 1
ATOM 1666 C C . SER A 1 217 ? -22.727 2.499 27.521 1.00 70.75 217 SER A C 1
ATOM 1668 O O . SER A 1 217 ? -23.671 1.891 27.010 1.00 70.75 217 SER A O 1
ATOM 1670 N N . SER A 1 218 ? -22.599 3.822 27.443 1.00 82.31 218 SER A N 1
ATOM 1671 C CA . SER A 1 218 ? -23.381 4.618 26.498 1.00 82.31 218 SER A CA 1
ATOM 1672 C C . SER A 1 218 ? -23.053 4.213 25.055 1.00 82.31 218 SER A C 1
ATOM 1674 O O . SER A 1 218 ? -22.017 3.595 24.784 1.00 82.31 218 SER A O 1
ATOM 1676 N N . THR A 1 219 ? -23.912 4.590 24.107 1.00 84.56 219 THR A N 1
ATOM 1677 C CA . THR A 1 219 ? -23.675 4.369 22.669 1.00 84.56 219 THR A CA 1
ATOM 1678 C C . THR A 1 219 ? -22.323 4.935 22.230 1.00 84.56 219 THR A C 1
ATOM 1680 O O . THR A 1 219 ? -21.526 4.219 21.630 1.00 84.56 219 THR A O 1
ATOM 1683 N N . THR A 1 220 ? -22.002 6.162 22.645 1.00 87.25 220 THR A N 1
ATOM 1684 C CA . THR A 1 220 ? -20.718 6.812 22.349 1.00 87.25 220 THR A CA 1
ATOM 1685 C C . THR A 1 220 ? -19.526 6.061 22.940 1.00 87.25 220 THR A C 1
ATOM 1687 O O . THR A 1 220 ? -18.518 5.880 22.260 1.00 87.25 220 THR A O 1
ATOM 1690 N N . PHE A 1 221 ? -19.619 5.590 24.190 1.00 86.56 221 PHE A N 1
ATOM 1691 C CA . PHE A 1 221 ? -18.526 4.829 24.805 1.00 86.56 221 PHE A CA 1
ATOM 1692 C C . PHE A 1 221 ? -18.290 3.506 24.073 1.00 86.56 221 PHE A C 1
ATOM 1694 O O . PHE A 1 221 ? -17.146 3.124 23.836 1.00 86.56 221 PHE A O 1
ATOM 1701 N N . LYS A 1 222 ? -19.367 2.819 23.678 1.00 84.44 222 LYS A N 1
ATOM 1702 C CA . LYS A 1 222 ? -19.287 1.573 22.912 1.00 84.44 222 LYS A CA 1
ATOM 1703 C C . LYS A 1 222 ? -18.621 1.788 21.552 1.00 84.44 222 LYS A C 1
ATOM 1705 O O . LYS A 1 222 ? -17.756 0.995 21.176 1.00 84.44 222 LYS A O 1
ATOM 1710 N N . ASP A 1 223 ? -18.974 2.859 20.846 1.00 89.06 223 ASP A N 1
ATOM 1711 C CA . ASP A 1 223 ? -18.358 3.204 19.563 1.00 89.06 223 ASP A CA 1
ATOM 1712 C C . ASP A 1 223 ? -16.873 3.540 19.731 1.00 89.06 223 ASP A C 1
ATOM 1714 O O . ASP A 1 223 ? -16.036 2.988 19.010 1.00 89.06 223 ASP A O 1
ATOM 1718 N N . GLN A 1 224 ? -16.524 4.356 20.732 1.00 90.31 224 GLN A N 1
ATOM 1719 C CA . GLN A 1 224 ? -15.135 4.695 21.050 1.00 90.31 224 GLN A CA 1
ATOM 1720 C C . GLN A 1 224 ? -14.315 3.452 21.411 1.00 90.31 224 GLN A C 1
ATOM 1722 O O . GLN A 1 224 ? -13.206 3.282 20.909 1.00 90.31 224 GLN A O 1
ATOM 1727 N N . LEU A 1 225 ? -14.862 2.546 22.227 1.00 87.19 225 LEU A N 1
ATOM 1728 C CA . LEU A 1 225 ? -14.219 1.276 22.561 1.00 87.19 225 LEU A CA 1
ATOM 1729 C C . LEU A 1 225 ? -14.012 0.408 21.313 1.00 87.19 225 LEU A C 1
ATOM 1731 O O . LEU A 1 225 ? -12.975 -0.239 21.174 1.00 87.19 225 LEU A O 1
ATOM 1735 N N . GLY A 1 226 ? -14.968 0.422 20.383 1.00 87.44 226 GLY A N 1
ATOM 1736 C CA . GLY A 1 226 ? -14.846 -0.248 19.092 1.00 87.44 226 GLY A CA 1
ATOM 1737 C C . GLY A 1 226 ? -13.730 0.331 18.217 1.00 87.44 226 GLY A C 1
ATOM 1738 O O . GLY A 1 226 ? -12.996 -0.433 17.592 1.00 87.44 226 GLY A O 1
ATOM 1739 N N . VAL A 1 227 ? -13.579 1.660 18.168 1.00 88.38 227 VAL A N 1
ATOM 1740 C CA . VAL A 1 227 ? -12.463 2.327 17.469 1.00 88.38 227 VAL A CA 1
ATOM 1741 C C . VAL A 1 227 ? -11.137 1.965 18.130 1.00 88.38 227 VAL A C 1
ATOM 1743 O O . VAL A 1 227 ? -10.215 1.528 17.444 1.00 88.38 227 VAL A O 1
ATOM 1746 N N . ALA A 1 228 ? -11.070 2.070 19.455 1.00 87.44 228 ALA A N 1
ATOM 1747 C CA . ALA A 1 228 ? -9.877 1.790 20.234 1.00 87.44 228 ALA A CA 1
ATOM 1748 C C . ALA A 1 228 ? -9.396 0.351 20.035 1.00 87.44 228 ALA A C 1
ATOM 1750 O O . ALA A 1 228 ? -8.225 0.132 19.740 1.00 87.44 228 ALA A O 1
ATOM 1751 N N . LYS A 1 229 ? -10.325 -0.614 20.067 1.00 84.94 229 LYS A N 1
ATOM 1752 C CA . LYS A 1 229 ? -10.040 -2.021 19.779 1.00 84.94 229 LYS A CA 1
ATOM 1753 C C . LYS A 1 229 ? -9.448 -2.220 18.383 1.00 84.94 229 LYS A C 1
ATOM 1755 O O . LYS A 1 229 ? -8.472 -2.945 18.254 1.00 84.94 229 LYS A O 1
ATOM 1760 N N . ARG A 1 230 ? -9.996 -1.569 17.348 1.00 84.19 230 ARG A N 1
ATOM 1761 C CA . ARG A 1 230 ? -9.444 -1.670 15.983 1.00 84.19 230 ARG A CA 1
ATOM 1762 C C . ARG A 1 230 ? -8.015 -1.137 15.899 1.00 84.19 230 ARG A C 1
ATOM 1764 O O . ARG A 1 230 ? -7.194 -1.762 15.245 1.00 84.19 230 ARG A O 1
ATOM 1771 N N . VAL A 1 231 ? -7.723 -0.029 16.582 1.00 83.75 231 VAL A N 1
ATOM 1772 C CA . VAL A 1 231 ? -6.363 0.531 16.644 1.00 83.75 231 VAL A CA 1
ATOM 1773 C C . VAL A 1 231 ? -5.413 -0.421 17.377 1.00 83.75 231 VAL A C 1
ATOM 1775 O O . VAL A 1 231 ? -4.306 -0.643 16.905 1.00 83.75 231 VAL A O 1
ATOM 1778 N N . THR A 1 232 ? -5.827 -1.018 18.500 1.00 79.88 232 THR A N 1
ATOM 1779 C CA . THR A 1 232 ? -4.968 -1.928 19.283 1.00 79.88 232 THR A CA 1
ATOM 1780 C C . THR A 1 232 ? -4.813 -3.327 18.687 1.00 79.88 232 THR A C 1
ATOM 1782 O O . THR A 1 232 ? -3.822 -3.986 18.978 1.00 79.88 232 THR A O 1
ATOM 1785 N N . ASP A 1 233 ? -5.789 -3.795 17.904 1.00 79.19 233 ASP A N 1
ATOM 1786 C CA . ASP A 1 233 ? -5.744 -5.093 17.210 1.00 79.19 233 ASP A CA 1
ATOM 1787 C C . ASP A 1 233 ? -4.892 -5.027 15.922 1.00 79.19 233 ASP A C 1
ATOM 1789 O O . ASP A 1 233 ? -4.616 -6.056 15.299 1.00 79.19 233 ASP A O 1
ATOM 1793 N N . ASP A 1 234 ? -4.488 -3.828 15.494 1.00 72.19 234 ASP A N 1
ATOM 1794 C CA . ASP A 1 234 ? -3.558 -3.655 14.382 1.00 72.19 234 ASP A CA 1
ATOM 1795 C C . ASP A 1 234 ? -2.107 -3.943 14.787 1.00 72.19 234 ASP A C 1
ATOM 1797 O O . ASP A 1 234 ? -1.772 -4.020 15.967 1.00 72.19 234 ASP A O 1
ATOM 1801 N N . ASN A 1 235 ? -1.227 -4.121 13.796 1.00 66.19 235 ASN A N 1
ATOM 1802 C CA . ASN A 1 235 ? 0.160 -4.520 14.040 1.00 66.19 235 ASN A CA 1
ATOM 1803 C C . ASN A 1 235 ? 0.909 -3.458 14.886 1.00 66.19 235 ASN A C 1
ATOM 1805 O O . ASN A 1 235 ? 1.159 -2.361 14.383 1.00 66.19 235 ASN A O 1
ATOM 1809 N N . PRO A 1 236 ? 1.344 -3.769 16.125 1.00 63.25 236 PRO A N 1
ATOM 1810 C CA . PRO A 1 236 ? 2.049 -2.819 16.989 1.00 63.25 236 PRO A CA 1
ATOM 1811 C C . PRO A 1 236 ? 3.364 -2.308 16.388 1.00 63.25 236 PRO A C 1
ATOM 1813 O O . PRO A 1 236 ? 3.749 -1.164 16.626 1.00 63.25 236 PRO A O 1
ATOM 1816 N N . HIS A 1 237 ? 4.038 -3.133 15.578 1.00 60.25 237 HIS A N 1
ATOM 1817 C CA . HIS A 1 237 ? 5.271 -2.747 14.892 1.00 60.25 237 HIS A CA 1
ATOM 1818 C C . HIS A 1 237 ? 5.023 -1.694 13.810 1.00 60.25 237 HIS A C 1
ATOM 1820 O O . HIS A 1 237 ? 5.841 -0.792 13.659 1.00 60.25 237 HIS A O 1
ATOM 1826 N N . LEU A 1 238 ? 3.864 -1.739 13.141 1.00 59.69 238 LEU A N 1
ATOM 1827 C CA . LEU A 1 238 ? 3.460 -0.708 12.182 1.00 59.69 238 LEU A CA 1
ATOM 1828 C C . LEU A 1 238 ? 3.368 0.661 12.876 1.00 59.69 238 LEU A C 1
ATOM 1830 O O . LEU A 1 238 ? 3.824 1.661 12.338 1.00 59.69 238 LEU A O 1
ATOM 1834 N N . TYR A 1 239 ? 2.843 0.710 14.104 1.00 61.66 239 TYR A N 1
ATOM 1835 C CA . TYR A 1 239 ? 2.752 1.957 14.870 1.00 61.66 239 TYR A CA 1
ATOM 1836 C C . TYR A 1 239 ? 4.088 2.452 15.391 1.00 61.66 239 TYR A C 1
ATOM 1838 O O . TYR A 1 239 ? 4.333 3.658 15.378 1.00 61.66 239 TYR A O 1
ATOM 1846 N N . TYR A 1 240 ? 4.951 1.536 15.827 1.00 60.06 240 TYR A N 1
ATOM 1847 C CA . TYR A 1 240 ? 6.304 1.898 16.218 1.00 60.06 240 TYR A CA 1
ATOM 1848 C C . TYR A 1 240 ? 7.042 2.582 15.060 1.00 60.06 240 TYR A C 1
ATOM 1850 O O . TYR A 1 240 ? 7.631 3.634 15.282 1.00 60.06 240 TYR A O 1
ATOM 1858 N N . GLU A 1 241 ? 6.928 2.052 13.837 1.00 59.25 241 GLU A N 1
ATOM 1859 C CA . GLU A 1 241 ? 7.542 2.623 12.627 1.00 59.25 241 GLU A CA 1
ATOM 1860 C C . GLU A 1 241 ? 6.898 3.931 12.143 1.00 59.25 241 GLU A C 1
ATOM 1862 O O . GLU A 1 241 ? 7.581 4.756 11.543 1.00 59.25 241 GLU A O 1
ATOM 1867 N N . ILE A 1 242 ? 5.602 4.150 12.396 1.00 59.62 242 ILE A N 1
ATOM 1868 C CA . ILE A 1 242 ? 4.953 5.449 12.125 1.00 59.62 242 ILE A CA 1
ATOM 1869 C C . ILE A 1 242 ? 5.497 6.529 13.071 1.00 59.62 242 ILE A C 1
ATOM 1871 O O . ILE A 1 242 ? 5.611 7.691 12.690 1.00 59.62 242 ILE A O 1
ATOM 1875 N N . GLN A 1 243 ? 5.802 6.158 14.317 1.00 56.06 243 GLN A N 1
ATOM 1876 C CA . GLN A 1 243 ? 6.248 7.089 15.355 1.00 56.06 243 GLN A CA 1
ATOM 1877 C C . GLN A 1 243 ? 7.775 7.297 15.392 1.00 56.06 243 GLN A C 1
ATOM 1879 O O . GLN A 1 243 ? 8.209 8.319 15.923 1.00 56.06 243 GLN A O 1
ATOM 1884 N N . HIS A 1 244 ? 8.576 6.360 14.863 1.00 47.44 244 HIS A N 1
ATOM 1885 C CA . HIS A 1 244 ? 10.049 6.334 14.940 1.00 47.44 244 HIS A CA 1
ATOM 1886 C C . HIS A 1 244 ? 10.672 5.888 13.617 1.00 47.44 244 HIS A C 1
ATOM 1888 O O . HIS A 1 244 ? 11.716 6.436 13.192 1.00 47.44 244 HIS A O 1
#

pLDDT: mean 82.83, std 13.96, range [38.75, 97.25]

Sequence (244 aa):
MQLLIKSSLKTQEKARVKAEGQGSGPSALVIGGAGRMGNWFVEFMKSQGFDVHVADPNSNGETENTFSNWQETNDSYDVTVVAAPLRESAVILSQMLAISRTGLIFLYWFFKSTIKETLKQMAEKGMQVASIHPMFGPNTDLLSGKHIIFMDVGSDQSLAKVQKLFESTTAQQIKMSLDNHDFAISYVLGLSHALNIAFSKVLSASGEKKNLLSQLSSTTFKDQLGVAKRVTDDNPHLYYEIQH